Protein AF-A0A137P135-F1 (afdb_monomer)

Nearest PDB structures (foldseek):
  2myx-assembly1_A  TM=7.301E-01  e=8.955E-03  Saccharomyces cerevisiae S288C

InterPro domains:
  IPR003892 Ubiquitin system component CUE [PF02845] (49-86)
  IPR003892 Ubiquitin system component CUE [PS51140] (47-89)
  IPR003892 Ubiquitin system component CUE [SM00546] (47-88)

Radius of gyration: 29.52 Å; Cα contacts (8 Å, |Δi|>4): 77; chains: 1; bounding box: 61×59×97 Å

Secondary structure (DSSP, 8-state):
-HHHHHHHHHHHHHHHHHHHHHS--------------S--S---PPPPHHHHHHHHHH-TTS-HHHHHHHHHHH--HHHHHHHHHHHSSPPPPGGGS----------------------------------------HHHHTT--TT-------S---SSHHHHHHHHHHHHHHHHHHHHHHHHHHHHHHHHHHHTT--

Foldseek 3Di:
DVVVVVVVVVVVVVVVVCCVVVNDPPDDDDPDDDDPDPPPPDPQQDDDVVLLVVLCVVPVPADSQLSSVVCSVVVHSVVSNVVCVVPVYGDHDPVPPPPPDDDDDDDDDDDDDDDDDDDDDDDDDDDDDPDDPDPPPVCVVLVQDLPDPLPQQDPDQDPDPVVNVVSVSSNVSNVVNVVVVVVVVVVVVVVVVVVVVVD

Solvent-accessible surface area (backbone atoms only — not comparable to full-atom values): 13138 Å² total; per-residue (Å²): 111,70,65,61,52,52,53,50,52,52,53,50,53,50,49,52,52,46,45,65,75,74,40,77,90,78,75,83,80,74,101,61,94,67,90,80,63,94,66,81,69,74,78,67,40,84,70,53,70,65,53,47,49,57,50,36,74,77,39,73,88,56,57,69,64,22,48,48,54,46,27,33,72,66,64,35,58,65,62,43,50,54,45,33,72,74,63,74,56,67,75,71,58,82,83,74,60,81,74,76,86,71,91,76,82,79,96,70,94,74,81,86,80,79,86,85,80,85,84,89,75,92,75,94,74,92,77,96,66,99,67,77,85,75,81,70,60,60,49,74,77,62,71,58,64,90,82,64,85,67,71,86,66,74,97,68,84,58,89,49,72,66,62,35,50,53,52,51,50,53,44,50,53,42,51,53,54,53,51,50,57,54,48,55,53,48,55,56,49,53,58,50,55,62,56,69,76,74,116

Organism: Conidiobolus coronatus (strain ATCC 28846 / CBS 209.66 / NRRL 28638) (NCBI:txid796925)

Structure (mmCIF, N/CA/C/O backbone):
data_AF-A0A137P135-F1
#
_entry.id   AF-A0A137P135-F1
#
loop_
_atom_site.group_PDB
_atom_site.id
_atom_site.type_symbol
_atom_site.label_atom_id
_atom_site.label_alt_id
_atom_site.label_comp_id
_atom_site.label_asym_id
_atom_site.label_entity_id
_atom_site.label_seq_id
_atom_site.pdbx_PDB_ins_code
_atom_site.Cartn_x
_atom_site.Cartn_y
_atom_site.Cartn_z
_atom_site.occupancy
_atom_site.B_iso_or_equiv
_atom_site.auth_seq_id
_atom_site.auth_comp_id
_atom_site.auth_asym_id
_atom_site.auth_atom_id
_atom_site.pdbx_PDB_model_num
ATOM 1 N N . MET A 1 1 ? -5.956 17.212 -59.007 1.00 72.56 1 MET A N 1
ATOM 2 C CA . MET A 1 1 ? -6.778 16.645 -57.907 1.00 72.56 1 MET A CA 1
ATOM 3 C C . MET A 1 1 ? -6.108 15.441 -57.255 1.00 72.56 1 MET A C 1
ATOM 5 O O . MET A 1 1 ? -5.938 15.459 -56.047 1.00 72.56 1 MET A O 1
ATOM 9 N N . ILE A 1 2 ? -5.660 14.444 -58.025 1.00 82.44 2 ILE A N 1
ATOM 10 C CA . ILE A 1 2 ? -4.995 13.235 -57.502 1.00 82.44 2 ILE A CA 1
ATOM 11 C C . ILE A 1 2 ? -3.725 13.555 -56.690 1.00 82.44 2 ILE A C 1
ATOM 13 O O . ILE A 1 2 ? -3.508 12.957 -55.641 1.00 82.44 2 ILE A O 1
ATOM 17 N N . ASP A 1 3 ? -2.927 14.537 -57.114 1.00 88.81 3 ASP A N 1
ATOM 18 C CA . ASP A 1 3 ? -1.693 14.894 -56.395 1.00 88.81 3 ASP A CA 1
ATOM 19 C C . ASP A 1 3 ? -1.960 15.565 -55.044 1.00 88.81 3 ASP A C 1
ATOM 21 O O . ASP A 1 3 ? -1.276 15.279 -54.066 1.00 88.81 3 ASP A O 1
ATOM 25 N N . ALA A 1 4 ? -3.026 16.363 -54.943 1.00 88.19 4 ALA A N 1
ATOM 26 C CA . ALA A 1 4 ? -3.461 16.936 -53.671 1.00 88.19 4 ALA A CA 1
ATOM 27 C C . ALA A 1 4 ? -3.935 15.847 -52.692 1.00 88.19 4 ALA A C 1
ATOM 29 O O . ALA A 1 4 ? -3.638 15.911 -51.502 1.00 88.19 4 ALA A O 1
ATOM 30 N N . VAL A 1 5 ? -4.611 14.808 -53.198 1.00 92.75 5 VAL A N 1
ATOM 31 C CA . VAL A 1 5 ? -5.045 13.656 -52.391 1.00 92.75 5 VAL A CA 1
ATOM 32 C C . VAL A 1 5 ? -3.841 12.859 -51.879 1.00 92.75 5 VAL A C 1
ATOM 34 O O . VAL A 1 5 ? -3.808 12.484 -50.710 1.00 92.75 5 VAL A O 1
ATOM 37 N N . LYS A 1 6 ? -2.814 12.652 -52.712 1.00 90.88 6 LYS A N 1
ATOM 38 C CA . LYS A 1 6 ? -1.577 11.962 -52.306 1.00 90.88 6 LYS A CA 1
ATOM 39 C C . LYS A 1 6 ? -0.820 12.726 -51.217 1.00 90.88 6 LYS A C 1
ATOM 41 O O . LYS A 1 6 ? -0.400 12.107 -50.245 1.00 90.88 6 LYS A O 1
ATOM 46 N N . ILE A 1 7 ? -0.698 14.049 -51.350 1.00 93.69 7 ILE A N 1
ATOM 47 C CA . ILE A 1 7 ? -0.055 14.909 -50.341 1.00 93.69 7 ILE A CA 1
ATOM 48 C C . ILE A 1 7 ? -0.836 14.877 -49.018 1.00 93.69 7 ILE A C 1
ATOM 50 O O . ILE A 1 7 ? -0.244 14.829 -47.943 1.00 93.69 7 ILE A O 1
ATOM 54 N N . LEU A 1 8 ? -2.169 14.844 -49.072 1.00 94.19 8 LEU A N 1
ATOM 55 C CA . LEU A 1 8 ? -2.997 14.768 -47.868 1.00 94.19 8 LEU A CA 1
ATOM 56 C C . LEU A 1 8 ? -2.807 13.433 -47.131 1.00 94.19 8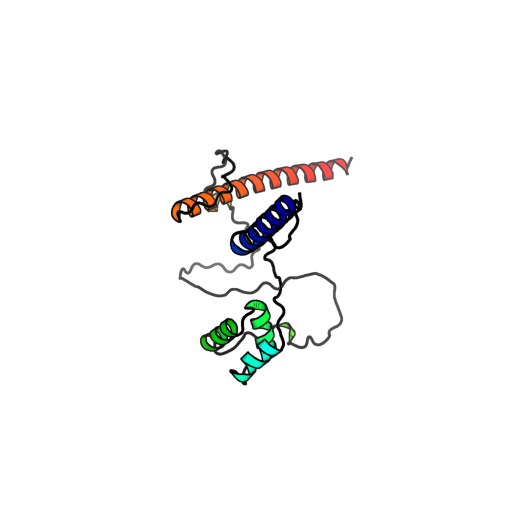 LEU A C 1
ATOM 58 O O . LEU A 1 8 ? -2.648 13.418 -45.912 1.00 94.19 8 LEU A O 1
ATOM 62 N N . ILE A 1 9 ? -2.752 12.317 -47.864 1.00 93.19 9 ILE A N 1
ATOM 63 C CA . ILE A 1 9 ? -2.538 10.983 -47.283 1.00 93.19 9 ILE A CA 1
ATOM 64 C C . ILE A 1 9 ? -1.149 10.873 -46.642 1.00 93.19 9 ILE A C 1
ATOM 66 O O . ILE A 1 9 ? -1.030 10.328 -45.543 1.00 93.19 9 ILE A O 1
ATOM 70 N N . THR A 1 10 ? -0.104 11.408 -47.280 1.00 93.50 10 THR A N 1
ATOM 71 C CA . THR A 1 10 ? 1.259 11.350 -46.729 1.00 93.50 10 THR A CA 1
ATOM 72 C C . THR A 1 10 ? 1.412 12.212 -45.481 1.00 93.50 10 THR A C 1
ATOM 74 O O . THR A 1 10 ? 2.009 11.753 -44.510 1.00 93.50 10 THR A O 1
ATOM 77 N N . VAL A 1 11 ? 0.830 13.413 -45.453 1.00 94.44 11 VAL A N 1
ATOM 78 C CA . VAL A 1 11 ? 0.874 14.298 -44.276 1.00 94.44 11 VAL A CA 1
ATOM 79 C C . VAL A 1 11 ? 0.098 13.702 -43.099 1.00 94.44 11 VAL A C 1
ATOM 81 O O . VAL A 1 11 ? 0.588 13.727 -41.971 1.00 94.44 11 VAL A O 1
ATOM 84 N N . VAL A 1 12 ? -1.073 13.106 -43.344 1.00 93.31 12 VAL A N 1
ATOM 85 C CA . VAL A 1 12 ? -1.869 12.440 -42.298 1.00 93.31 12 VAL A CA 1
ATOM 86 C C . VAL A 1 12 ? -1.165 11.182 -41.783 1.00 93.31 12 VAL A C 1
ATOM 88 O O . VAL A 1 12 ? -1.094 10.981 -40.571 1.00 93.31 12 VAL A O 1
ATOM 91 N N . GLY A 1 13 ? -0.590 10.368 -42.672 1.00 92.19 13 GLY A N 1
ATOM 92 C CA . GLY A 1 13 ? 0.196 9.192 -42.293 1.00 92.19 13 GLY A CA 1
ATOM 93 C C . GLY A 1 13 ? 1.430 9.557 -41.466 1.00 92.19 13 GLY A C 1
ATOM 94 O O . GLY A 1 13 ? 1.663 8.963 -40.413 1.00 92.19 13 GLY A O 1
ATOM 95 N N . LEU A 1 14 ? 2.171 10.589 -41.882 1.00 90.00 14 LEU A N 1
ATOM 96 C CA . LEU A 1 14 ? 3.316 11.099 -41.130 1.00 90.00 14 LEU A CA 1
ATOM 97 C C . LEU A 1 14 ? 2.878 11.631 -39.761 1.00 90.00 14 LEU A C 1
ATOM 99 O O . LEU A 1 14 ? 3.510 11.304 -38.765 1.00 90.00 14 LEU A O 1
ATOM 103 N N . PHE A 1 15 ? 1.777 12.386 -39.689 1.00 90.38 15 PHE A N 1
ATOM 104 C CA . PHE A 1 15 ? 1.231 12.903 -38.433 1.00 90.38 15 PHE A CA 1
ATOM 105 C C . PHE A 1 15 ? 0.783 11.790 -37.482 1.00 90.38 15 PHE A C 1
ATOM 107 O O . PHE A 1 15 ? 1.018 11.902 -36.286 1.00 90.38 15 PHE A O 1
ATOM 114 N N . LEU A 1 16 ? 0.181 10.707 -37.978 1.00 86.12 16 LEU A N 1
ATOM 115 C CA . LEU A 1 16 ? -0.204 9.542 -37.169 1.00 86.12 16 LEU A CA 1
ATOM 116 C C . LEU A 1 16 ? 1.016 8.822 -36.591 1.00 86.12 16 LEU A C 1
ATOM 118 O O . LEU A 1 16 ? 1.021 8.494 -35.406 1.00 86.12 16 LEU A O 1
ATOM 122 N N . VAL A 1 17 ? 2.067 8.640 -37.393 1.00 87.81 17 VAL A N 1
ATOM 123 C CA . VAL A 1 17 ? 3.333 8.059 -36.923 1.00 87.81 17 VAL A CA 1
ATOM 124 C C . VAL A 1 17 ? 4.010 8.996 -35.924 1.00 87.81 17 VAL A C 1
ATOM 126 O O . VAL A 1 17 ? 4.407 8.556 -34.851 1.00 87.81 17 VAL A O 1
ATOM 129 N N . PHE A 1 18 ? 4.067 10.299 -36.205 1.00 86.88 18 PHE A N 1
ATOM 130 C CA . PHE A 1 18 ? 4.628 11.286 -35.279 1.00 86.88 18 PHE A CA 1
ATOM 131 C C . PHE A 1 18 ? 3.809 11.387 -33.989 1.00 86.88 18 PHE A C 1
ATOM 133 O O . PHE A 1 18 ? 4.372 11.505 -32.910 1.00 86.88 18 PHE A O 1
ATOM 140 N N . ARG A 1 19 ? 2.480 11.278 -34.062 1.00 77.50 19 ARG A N 1
ATOM 141 C CA . ARG A 1 19 ? 1.585 11.247 -32.900 1.00 77.50 19 ARG A CA 1
ATOM 142 C C . ARG A 1 19 ? 1.737 9.961 -32.095 1.00 77.50 19 ARG A C 1
ATOM 144 O O . ARG A 1 19 ? 1.528 9.997 -30.891 1.00 77.50 19 ARG A O 1
ATOM 151 N N . TRP A 1 20 ? 2.090 8.852 -32.730 1.00 76.62 20 TRP A N 1
ATOM 152 C CA . TRP A 1 20 ? 2.348 7.587 -32.048 1.00 76.62 20 TRP A CA 1
ATOM 153 C C . TRP A 1 20 ? 3.752 7.538 -31.423 1.00 76.62 20 TRP A C 1
ATOM 155 O O . TRP A 1 20 ? 3.919 6.970 -30.351 1.00 76.62 20 TRP A O 1
ATOM 165 N N . VAL A 1 21 ? 4.743 8.190 -32.044 1.00 78.88 21 VAL A N 1
ATOM 166 C CA . VAL A 1 21 ? 6.136 8.229 -31.559 1.00 78.88 21 VAL A CA 1
ATOM 167 C C . VAL A 1 21 ? 6.395 9.379 -30.567 1.00 78.88 21 VAL A C 1
ATOM 169 O O . VAL A 1 21 ? 7.217 9.224 -29.670 1.00 78.88 21 VAL A O 1
ATOM 172 N N . LEU A 1 22 ? 5.696 10.518 -30.681 1.00 66.56 22 LEU A N 1
ATOM 173 C CA . LEU A 1 22 ? 5.855 11.701 -29.811 1.00 66.56 22 LEU A CA 1
ATOM 174 C C . LEU A 1 22 ? 4.610 12.031 -28.964 1.00 66.56 22 LEU A C 1
ATOM 176 O O . LEU A 1 22 ? 4.666 12.928 -28.123 1.00 66.56 22 LEU A O 1
ATOM 180 N N . GLY A 1 23 ? 3.473 11.362 -29.171 1.00 50.72 23 GLY A N 1
ATOM 181 C CA . GLY A 1 23 ? 2.266 11.576 -28.371 1.00 50.72 23 GLY A CA 1
ATOM 182 C C . GLY A 1 23 ? 2.218 10.644 -27.159 1.00 50.72 23 GLY A C 1
ATOM 183 O O . GLY A 1 23 ? 2.563 9.470 -27.277 1.00 50.72 23 GLY A O 1
ATOM 184 N N . PRO A 1 24 ? 1.786 11.142 -25.986 1.00 49.47 24 PRO A N 1
ATOM 185 C CA . PRO A 1 24 ? 1.796 10.374 -24.752 1.00 49.47 24 PRO A CA 1
ATOM 186 C C . PRO A 1 24 ? 0.867 9.170 -24.892 1.00 49.47 24 PRO A C 1
ATOM 188 O O . PRO A 1 24 ? -0.207 9.283 -25.484 1.00 49.47 24 PRO A O 1
ATOM 191 N N . ASN A 1 25 ? 1.272 8.041 -24.309 1.00 52.88 25 ASN A N 1
ATOM 192 C CA . ASN A 1 25 ? 0.452 6.849 -24.115 1.00 52.88 25 ASN A CA 1
ATOM 193 C C . ASN A 1 25 ? -0.861 7.200 -23.387 1.00 52.88 25 ASN A C 1
ATOM 195 O O . ASN A 1 25 ? -0.990 7.015 -22.179 1.00 52.88 25 ASN A O 1
ATOM 199 N N . ALA A 1 26 ? -1.856 7.697 -24.119 1.00 54.00 26 ALA A N 1
ATOM 200 C CA . ALA A 1 26 ? -3.229 7.829 -23.670 1.00 54.00 26 ALA A CA 1
ATOM 201 C C . ALA A 1 26 ? -3.924 6.484 -23.894 1.00 54.00 26 ALA A C 1
ATOM 203 O O . ALA A 1 26 ? -4.767 6.323 -24.774 1.00 54.00 26 ALA A O 1
ATOM 204 N N . ASN A 1 27 ? -3.530 5.505 -23.082 1.00 44.16 27 ASN A N 1
ATOM 205 C CA . ASN A 1 27 ? -4.333 4.319 -22.855 1.00 44.16 27 ASN A CA 1
ATOM 206 C C . ASN A 1 27 ? -5.498 4.726 -21.936 1.00 44.16 27 ASN A C 1
ATOM 208 O O . ASN A 1 27 ? -5.301 5.032 -20.763 1.00 44.16 27 ASN A O 1
ATOM 212 N N . SER A 1 28 ? -6.687 4.805 -22.530 1.00 48.69 28 SER A N 1
ATOM 213 C CA . SER A 1 28 ? -8.017 4.526 -21.976 1.00 48.69 28 SER A CA 1
ATOM 214 C C . SER A 1 28 ? -8.192 4.551 -20.448 1.00 48.69 28 SER A C 1
ATOM 216 O O . SER A 1 28 ? -7.729 3.656 -19.744 1.00 48.69 28 SER A O 1
ATOM 218 N N . GLY A 1 29 ? -9.005 5.487 -19.939 1.00 41.75 29 GLY A N 1
ATOM 219 C CA . GLY A 1 29 ? -9.496 5.397 -18.561 1.00 41.75 29 GLY A CA 1
ATOM 220 C C . GLY A 1 29 ? -10.324 6.579 -18.062 1.00 41.75 29 GLY A C 1
ATOM 221 O O . GLY A 1 29 ? -9.842 7.353 -17.248 1.00 41.75 29 GLY A O 1
ATOM 222 N N . SER A 1 30 ? -11.585 6.661 -18.500 1.00 43.44 30 SER A N 1
ATOM 223 C CA . SER A 1 30 ? -12.721 7.259 -17.771 1.00 43.44 30 SER A CA 1
ATOM 224 C C . SER A 1 30 ? -12.523 8.648 -17.130 1.00 43.44 30 SER A C 1
ATOM 226 O O . SER A 1 30 ? -12.080 8.759 -15.985 1.00 43.44 30 SER A O 1
ATOM 228 N N . ASN A 1 31 ? -13.038 9.688 -17.794 1.00 46.69 31 ASN A N 1
ATOM 229 C CA . ASN A 1 31 ? -13.554 10.876 -17.106 1.00 46.69 31 ASN A CA 1
ATOM 230 C C . ASN A 1 31 ? -14.805 10.466 -16.313 1.00 46.69 31 ASN A C 1
ATOM 232 O O . ASN A 1 31 ? -15.933 10.567 -16.784 1.00 46.69 31 ASN A O 1
ATOM 236 N N . GLY A 1 32 ? -14.568 9.927 -15.123 1.00 45.88 32 GLY A N 1
ATOM 237 C CA . GLY A 1 32 ? -15.566 9.640 -14.111 1.00 45.88 32 GLY A CA 1
ATOM 238 C C . GLY A 1 32 ? -15.140 10.334 -12.829 1.00 45.88 32 GLY A C 1
ATOM 239 O O . GLY A 1 32 ? -14.165 9.943 -12.190 1.00 45.88 32 GLY A O 1
ATOM 240 N N . SER A 1 33 ? -15.881 11.377 -12.479 1.00 59.88 33 SER A N 1
ATOM 241 C CA . SER A 1 33 ? -16.050 11.859 -11.114 1.00 59.88 33 SER A CA 1
ATOM 242 C C . SER A 1 33 ? -16.087 10.696 -10.119 1.00 59.88 33 SER A C 1
ATOM 244 O O . SER A 1 33 ? -16.910 9.792 -10.253 1.00 59.88 33 SER A O 1
ATOM 246 N N . GLY A 1 34 ? -15.232 10.729 -9.104 1.00 45.66 34 GLY A N 1
ATOM 247 C CA . GLY A 1 34 ? -15.293 9.742 -8.037 1.00 45.66 34 GLY A CA 1
ATOM 248 C C . GLY A 1 34 ? -14.023 9.724 -7.218 1.00 45.66 34 GLY A C 1
ATOM 249 O O . GLY A 1 34 ? -13.024 9.143 -7.625 1.00 45.66 34 GLY A O 1
ATOM 250 N N . ASN A 1 35 ? -14.074 10.395 -6.071 1.00 53.44 35 ASN A N 1
ATOM 251 C CA . ASN A 1 35 ? -13.603 9.876 -4.793 1.00 53.44 35 ASN A CA 1
ATOM 252 C C . ASN A 1 35 ? -12.816 8.547 -4.888 1.00 53.44 35 ASN A C 1
ATOM 254 O O . ASN A 1 35 ? -13.371 7.485 -4.648 1.00 53.44 35 ASN A O 1
ATOM 258 N N . ARG A 1 36 ? -11.524 8.582 -5.239 1.00 48.31 36 ARG A N 1
ATOM 259 C CA . ARG A 1 36 ? -10.627 7.428 -5.060 1.00 48.31 36 ARG A CA 1
ATOM 260 C C . ARG A 1 36 ? -9.988 7.538 -3.693 1.00 48.31 36 ARG A C 1
ATOM 262 O O . ARG A 1 36 ? -8.834 7.923 -3.533 1.00 48.31 36 ARG A O 1
ATOM 269 N N . ASP A 1 37 ? -10.849 7.305 -2.718 1.00 47.41 37 ASP A N 1
ATOM 270 C CA . ASP A 1 37 ? -10.633 6.339 -1.662 1.00 47.41 37 ASP A CA 1
ATOM 271 C C . ASP A 1 37 ? -9.173 6.102 -1.278 1.00 47.41 37 ASP A C 1
ATOM 273 O O . ASP A 1 37 ? -8.404 5.406 -1.946 1.00 47.41 37 ASP A O 1
ATOM 277 N N . ASN A 1 38 ? -8.872 6.546 -0.063 1.00 52.16 38 ASN A N 1
ATOM 278 C CA . ASN A 1 38 ? -7.858 5.997 0.830 1.00 52.16 38 ASN A CA 1
ATOM 279 C C . ASN A 1 38 ? -8.112 4.506 1.165 1.00 52.16 38 ASN A C 1
ATOM 281 O O . ASN A 1 38 ? -7.856 4.059 2.278 1.00 52.16 38 ASN A O 1
ATOM 285 N N . ASN A 1 39 ? -8.585 3.708 0.207 1.00 51.97 39 ASN A N 1
ATOM 286 C CA . ASN A 1 39 ? -8.740 2.269 0.300 1.00 51.97 39 ASN A CA 1
ATOM 287 C C . ASN A 1 39 ? -7.510 1.578 -0.313 1.00 51.97 39 ASN A C 1
ATOM 289 O O . ASN A 1 39 ? -7.593 0.740 -1.207 1.00 51.97 39 ASN A O 1
ATOM 293 N N . ARG A 1 40 ? -6.325 1.946 0.196 1.00 54.75 40 ARG A N 1
ATOM 294 C CA . ARG A 1 40 ? -5.139 1.066 0.176 1.00 54.75 40 ARG A CA 1
ATOM 295 C C . ARG A 1 40 ? -5.239 -0.012 1.263 1.00 54.75 40 ARG A C 1
ATOM 297 O O . ARG A 1 40 ? -4.268 -0.713 1.528 1.00 54.75 40 ARG A O 1
ATOM 304 N N . SER A 1 41 ? -6.405 -0.135 1.899 1.00 50.78 41 SER A N 1
ATOM 305 C CA . SER A 1 41 ? -6.712 -1.228 2.797 1.00 50.78 41 SER A CA 1
ATOM 306 C C . SER A 1 41 ? -6.836 -2.498 1.963 1.00 50.78 41 SER A C 1
ATOM 308 O O . SER A 1 41 ? -7.783 -2.698 1.210 1.00 50.78 41 SER A O 1
ATOM 310 N N . ASN A 1 42 ? -5.843 -3.370 2.102 1.00 55.66 42 ASN A N 1
ATOM 311 C CA . ASN A 1 42 ? -6.089 -4.802 2.042 1.00 55.66 42 ASN A CA 1
ATOM 312 C C . ASN A 1 42 ? -6.573 -5.360 0.688 1.00 55.66 42 ASN A C 1
ATOM 314 O O . ASN A 1 42 ? -7.374 -6.296 0.651 1.00 55.66 42 ASN A O 1
ATOM 318 N N . ARG A 1 43 ? -6.024 -4.888 -0.442 1.00 59.03 43 ARG A N 1
ATOM 319 C CA . ARG A 1 43 ? -5.903 -5.791 -1.600 1.00 59.03 43 ARG A CA 1
ATOM 320 C C 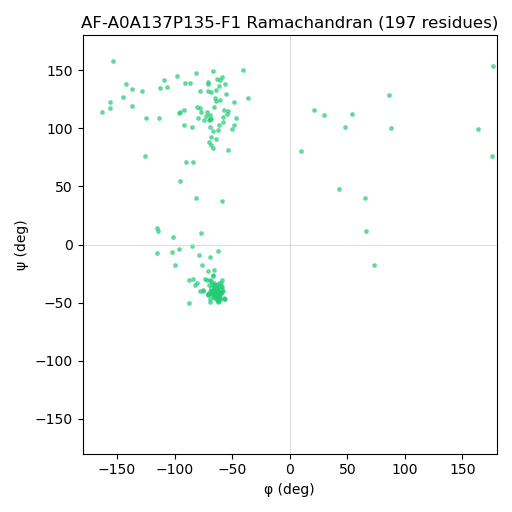. ARG A 1 43 ? -4.878 -6.847 -1.225 1.00 59.03 43 ARG A C 1
ATOM 322 O O . ARG A 1 43 ? -3.692 -6.677 -1.502 1.00 59.03 43 ARG A O 1
ATOM 329 N N . ARG A 1 44 ? -5.347 -7.898 -0.546 1.00 62.78 44 ARG A N 1
ATOM 330 C CA . ARG A 1 44 ? -4.615 -9.153 -0.378 1.00 62.78 44 ARG A CA 1
ATOM 331 C C . ARG A 1 44 ? -4.081 -9.510 -1.756 1.00 62.78 44 ARG A C 1
ATOM 333 O O . ARG A 1 44 ? -4.863 -9.752 -2.677 1.00 62.78 44 ARG A O 1
ATOM 340 N N . ARG A 1 45 ? -2.767 -9.386 -1.928 1.00 75.00 45 ARG A N 1
ATOM 341 C CA . ARG A 1 45 ? -2.136 -9.661 -3.214 1.00 75.00 45 ARG A CA 1
ATOM 342 C C . ARG A 1 45 ? -2.352 -11.140 -3.487 1.00 75.00 45 ARG A C 1
ATOM 344 O O . ARG A 1 45 ? -2.217 -11.961 -2.582 1.00 75.00 45 ARG A O 1
ATOM 351 N N . GLN A 1 46 ? -2.781 -11.456 -4.704 1.00 79.56 46 GLN A N 1
ATOM 352 C CA . GLN A 1 46 ? -2.999 -12.841 -5.085 1.00 79.56 46 GLN A CA 1
ATOM 353 C C . GLN A 1 46 ? -1.645 -13.544 -5.079 1.00 79.56 46 GLN A C 1
ATOM 355 O O . GLN A 1 46 ? -0.727 -13.143 -5.792 1.00 79.56 46 GLN A O 1
ATOM 360 N N . VAL A 1 47 ? -1.519 -14.553 -4.223 1.00 85.75 47 VAL A N 1
ATOM 361 C CA . VAL A 1 47 ? -0.328 -15.391 -4.146 1.00 85.75 47 VAL A CA 1
ATOM 362 C C . VAL A 1 47 ? -0.433 -16.414 -5.265 1.00 85.75 47 VAL A C 1
ATOM 364 O O . VAL A 1 47 ? -1.384 -17.196 -5.300 1.00 85.75 47 VAL A O 1
ATOM 367 N N . THR A 1 48 ? 0.517 -16.391 -6.194 1.00 92.25 48 THR A N 1
ATOM 368 C CA . THR A 1 48 ? 0.599 -17.426 -7.228 1.00 92.25 48 THR A CA 1
ATOM 369 C C . THR A 1 48 ? 1.302 -18.664 -6.661 1.00 92.25 48 THR A C 1
ATOM 371 O O . THR A 1 48 ? 2.176 -18.528 -5.800 1.00 92.25 48 THR A O 1
ATOM 374 N N . PRO A 1 49 ? 0.934 -19.879 -7.103 1.00 92.19 49 PRO A N 1
ATOM 375 C CA . PRO A 1 49 ? 1.585 -21.107 -6.641 1.00 92.19 49 PRO A CA 1
ATOM 376 C C . PRO A 1 49 ? 3.082 -21.138 -6.988 1.00 92.19 49 PRO A C 1
ATOM 378 O O . PRO A 1 49 ? 3.876 -21.606 -6.179 1.00 92.19 49 PRO A O 1
ATOM 381 N N . ASP A 1 50 ? 3.464 -20.546 -8.120 1.00 94.75 50 ASP A N 1
ATOM 382 C CA . ASP A 1 50 ? 4.851 -20.424 -8.584 1.00 94.75 50 ASP A CA 1
ATOM 383 C C . ASP A 1 50 ? 5.736 -19.647 -7.588 1.00 94.75 50 ASP A C 1
ATOM 385 O O . ASP A 1 50 ? 6.825 -20.081 -7.219 1.00 94.75 50 ASP A O 1
ATOM 389 N N . MET A 1 51 ? 5.215 -18.549 -7.020 1.00 94.25 51 MET A N 1
ATOM 390 C CA . MET A 1 51 ? 5.918 -17.794 -5.971 1.00 94.25 51 MET A CA 1
ATOM 391 C C . MET A 1 51 ? 6.180 -18.640 -4.719 1.00 94.25 51 MET A C 1
ATOM 393 O O . MET A 1 51 ? 7.213 -18.487 -4.070 1.00 94.25 51 MET A O 1
ATOM 397 N N . VAL A 1 52 ? 5.245 -19.522 -4.355 1.00 94.69 52 VAL A N 1
ATOM 398 C CA . VAL A 1 52 ? 5.389 -20.401 -3.185 1.00 94.69 52 VAL A CA 1
ATOM 399 C C . VAL A 1 52 ? 6.443 -21.470 -3.454 1.00 94.69 52 VAL A C 1
ATOM 401 O O . VAL A 1 52 ? 7.262 -21.746 -2.577 1.00 94.69 52 VAL A O 1
ATOM 404 N N . GLU A 1 53 ? 6.437 -22.052 -4.653 1.00 95.62 53 GLU A N 1
ATOM 405 C CA . GLU A 1 53 ? 7.395 -23.075 -5.073 1.00 95.62 53 GLU A CA 1
ATOM 406 C C . GLU A 1 53 ? 8.825 -22.528 -5.118 1.00 95.62 53 GLU A C 1
ATOM 408 O O . GLU A 1 53 ? 9.724 -23.144 -4.546 1.00 95.62 53 GLU A O 1
ATOM 413 N N . ALA A 1 54 ? 9.023 -21.327 -5.668 1.00 95.56 54 ALA A N 1
ATOM 41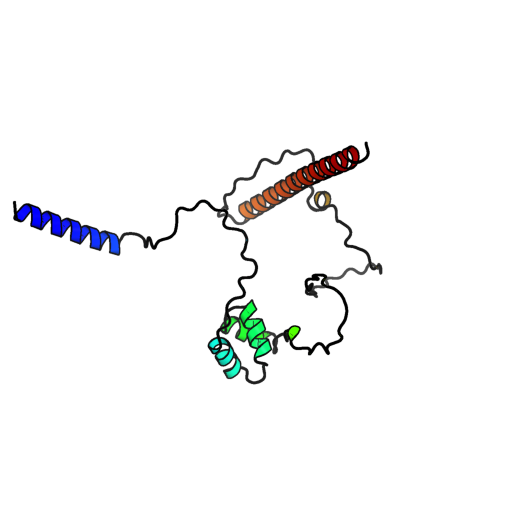4 C CA . ALA A 1 54 ? 10.324 -20.660 -5.687 1.00 95.56 54 ALA A CA 1
ATOM 415 C C . ALA A 1 54 ? 10.908 -20.477 -4.272 1.00 95.56 54 ALA A C 1
ATOM 417 O O . ALA A 1 54 ? 12.062 -20.826 -4.015 1.00 95.56 54 ALA A O 1
ATOM 418 N N . VAL A 1 55 ? 10.103 -19.989 -3.316 1.00 94.44 55 VAL A N 1
ATOM 419 C CA . VAL A 1 55 ? 10.538 -19.852 -1.912 1.00 94.44 55 VAL A CA 1
ATOM 420 C C . VAL A 1 55 ? 10.787 -21.225 -1.277 1.00 94.44 55 VAL A C 1
ATOM 422 O O . VAL A 1 55 ? 11.751 -21.392 -0.530 1.00 94.44 55 VAL A O 1
ATOM 425 N N . LYS A 1 56 ? 9.953 -22.227 -1.578 1.00 95.31 56 LYS A N 1
ATOM 426 C CA . LYS A 1 56 ? 10.081 -23.587 -1.034 1.00 95.31 56 LYS A CA 1
ATOM 427 C C . LYS A 1 56 ? 11.335 -24.310 -1.538 1.00 95.31 56 LYS A C 1
ATOM 429 O O . LYS A 1 56 ? 11.927 -25.062 -0.765 1.00 95.31 56 LYS A O 1
ATOM 434 N N . ALA A 1 57 ? 11.749 -24.063 -2.780 1.00 95.81 57 ALA A N 1
ATOM 435 C CA . ALA A 1 57 ? 12.979 -24.601 -3.358 1.00 95.81 57 ALA A CA 1
ATOM 436 C C . ALA A 1 57 ? 14.233 -24.059 -2.648 1.00 95.81 57 ALA A C 1
ATOM 438 O O . ALA A 1 57 ? 15.167 -24.815 -2.391 1.00 95.81 57 ALA A O 1
ATOM 439 N N . MET A 1 58 ? 14.232 -22.774 -2.273 1.00 94.00 58 MET A N 1
ATOM 440 C CA . MET A 1 58 ? 15.322 -22.159 -1.501 1.00 94.00 58 MET A CA 1
ATOM 441 C C . MET A 1 58 ? 15.302 -22.576 -0.023 1.00 94.00 58 MET A C 1
ATOM 443 O O . MET A 1 58 ? 16.350 -22.810 0.578 1.00 94.00 58 MET A O 1
ATOM 447 N N . PHE A 1 59 ? 14.109 -22.683 0.572 1.00 94.38 59 PHE A N 1
ATOM 448 C CA . PHE A 1 59 ? 13.922 -22.942 2.001 1.00 94.38 59 PHE A CA 1
ATOM 449 C C . PHE A 1 59 ? 13.017 -24.164 2.240 1.00 94.38 59 PHE A C 1
ATOM 451 O O . PHE A 1 59 ? 11.857 -24.025 2.647 1.00 94.38 59 PHE A O 1
ATOM 458 N N . PRO A 1 60 ? 13.531 -25.396 2.057 1.00 91.94 60 PRO A N 1
ATOM 459 C CA . PRO A 1 60 ? 12.722 -26.610 2.177 1.00 91.94 60 PRO A CA 1
ATOM 460 C C . PRO A 1 60 ? 12.213 -26.862 3.604 1.00 91.94 60 PRO A C 1
ATOM 462 O O . PRO A 1 60 ? 11.200 -27.540 3.780 1.00 91.94 60 PRO A O 1
ATOM 465 N N . HIS A 1 61 ? 12.862 -26.283 4.617 1.00 92.38 61 HIS A N 1
ATOM 466 C CA . HIS A 1 61 ? 12.492 -26.401 6.029 1.00 92.38 61 HIS A CA 1
ATOM 467 C C . HIS A 1 61 ? 11.281 -25.538 6.427 1.00 92.38 61 HIS A C 1
ATOM 469 O O . HIS A 1 61 ? 10.662 -25.801 7.454 1.00 92.38 61 HIS A O 1
ATOM 475 N N . ILE A 1 62 ? 10.904 -24.537 5.624 1.00 90.56 62 ILE A N 1
ATOM 476 C CA . ILE A 1 62 ? 9.773 -23.653 5.928 1.00 90.56 62 ILE A CA 1
ATOM 477 C C . ILE A 1 62 ? 8.464 -24.265 5.408 1.00 90.56 62 ILE A C 1
ATOM 479 O O . ILE A 1 62 ? 8.392 -24.833 4.311 1.00 90.56 62 ILE A O 1
ATOM 483 N N . HIS A 1 63 ? 7.393 -24.156 6.195 1.00 91.88 63 HIS A N 1
ATOM 484 C CA . HIS A 1 63 ? 6.068 -24.644 5.815 1.00 91.88 63 HIS A CA 1
ATOM 485 C C . HIS A 1 63 ? 5.436 -23.789 4.707 1.00 91.88 63 HIS A C 1
ATOM 487 O O . HIS A 1 63 ? 5.457 -22.559 4.757 1.00 91.88 63 HIS A O 1
ATOM 493 N N . THR A 1 64 ? 4.794 -24.443 3.736 1.00 91.56 64 THR A N 1
ATOM 494 C CA . THR A 1 64 ? 4.150 -23.791 2.579 1.00 91.56 64 THR A CA 1
ATOM 495 C C . THR A 1 64 ? 3.075 -22.790 2.988 1.00 91.56 64 THR A C 1
ATOM 497 O O . THR A 1 64 ? 2.964 -21.728 2.387 1.00 91.56 64 THR A O 1
ATOM 500 N N . ALA A 1 65 ? 2.324 -23.075 4.050 1.00 90.12 65 ALA A N 1
ATOM 501 C CA . ALA A 1 65 ? 1.287 -22.168 4.519 1.00 90.12 65 ALA A CA 1
ATOM 502 C C . ALA A 1 65 ? 1.841 -20.901 5.193 1.00 90.12 65 ALA A C 1
ATOM 504 O O . ALA A 1 65 ? 1.238 -19.834 5.090 1.00 90.12 65 ALA A O 1
ATOM 505 N N . ALA A 1 66 ? 3.011 -20.990 5.836 1.00 90.62 66 ALA A N 1
ATOM 506 C CA . ALA A 1 66 ? 3.702 -19.816 6.365 1.00 90.62 66 ALA A CA 1
ATOM 507 C C . ALA A 1 66 ? 4.238 -18.937 5.223 1.00 90.62 66 ALA A C 1
ATOM 509 O O . ALA A 1 66 ? 4.079 -17.719 5.258 1.00 90.62 66 ALA A O 1
ATOM 510 N N . ILE A 1 67 ? 4.775 -19.563 4.170 1.00 92.50 67 ILE A N 1
ATOM 511 C CA . ILE A 1 67 ? 5.210 -18.883 2.940 1.00 92.50 67 ILE A CA 1
ATOM 512 C C . ILE A 1 67 ? 4.033 -18.173 2.265 1.00 92.50 67 ILE A C 1
ATOM 514 O O . ILE A 1 67 ? 4.141 -17.001 1.924 1.00 92.50 67 ILE A O 1
ATOM 518 N N . GLN A 1 68 ? 2.889 -18.843 2.110 1.00 92.38 68 GLN A N 1
ATOM 519 C CA . GLN A 1 68 ? 1.686 -18.246 1.520 1.00 92.38 68 GLN A CA 1
ATOM 520 C C . GLN A 1 68 ? 1.176 -17.050 2.326 1.00 92.38 68 GLN A C 1
ATOM 522 O O . GLN A 1 68 ? 0.810 -16.027 1.747 1.00 92.38 68 GLN A O 1
ATOM 527 N N . ALA A 1 69 ? 1.161 -17.163 3.656 1.00 90.50 69 ALA A N 1
ATOM 528 C CA . ALA A 1 69 ? 0.743 -16.074 4.526 1.00 90.50 69 ALA A CA 1
ATOM 529 C C . ALA A 1 69 ? 1.680 -14.866 4.412 1.00 90.50 69 ALA A C 1
ATOM 531 O O . ALA A 1 69 ? 1.203 -13.734 4.333 1.00 90.50 69 ALA A O 1
ATOM 532 N N . ASP A 1 70 ? 2.994 -15.097 4.362 1.00 91.75 70 ASP A N 1
ATOM 533 C CA . ASP A 1 70 ? 3.956 -14.009 4.216 1.00 91.75 70 ASP A CA 1
ATOM 534 C C . ASP A 1 70 ? 3.911 -13.387 2.817 1.00 91.75 70 ASP A C 1
ATOM 536 O O . ASP A 1 70 ? 3.820 -12.169 2.710 1.00 91.75 70 ASP A O 1
ATOM 540 N N . LEU A 1 71 ? 3.826 -14.192 1.753 1.00 92.38 71 LEU A N 1
ATOM 541 C CA . LEU A 1 71 ? 3.641 -13.710 0.379 1.00 92.38 71 LEU A CA 1
ATOM 542 C C . LEU A 1 71 ? 2.345 -12.912 0.205 1.00 92.38 71 LEU A C 1
ATOM 544 O O . LEU A 1 71 ? 2.317 -11.955 -0.565 1.00 92.38 71 LEU A O 1
ATOM 548 N N . ALA A 1 72 ? 1.275 -13.247 0.928 1.00 90.19 72 ALA A N 1
ATOM 549 C CA . ALA A 1 72 ? 0.041 -12.462 0.898 1.00 90.19 72 ALA A CA 1
ATOM 550 C C . ALA A 1 72 ? 0.221 -11.058 1.512 1.00 90.19 72 ALA A C 1
ATOM 552 O O . ALA A 1 72 ? -0.497 -10.126 1.134 1.00 90.19 72 ALA A O 1
ATOM 553 N N . LEU A 1 73 ? 1.178 -10.901 2.439 1.00 87.75 73 LEU A N 1
ATOM 554 C CA . LEU A 1 73 ? 1.532 -9.633 3.083 1.00 87.75 73 LEU A CA 1
ATOM 555 C C . LEU A 1 73 ? 2.576 -8.852 2.272 1.00 87.75 73 LEU A C 1
ATOM 557 O O . LEU A 1 73 ? 2.396 -7.663 2.003 1.00 87.75 73 LEU A O 1
ATOM 561 N N . THR A 1 74 ? 3.670 -9.509 1.885 1.00 89.38 74 THR A N 1
ATOM 562 C CA . THR A 1 74 ? 4.819 -8.896 1.205 1.00 89.38 74 THR A CA 1
ATOM 563 C C . THR A 1 74 ? 4.590 -8.756 -0.295 1.00 89.38 74 THR A C 1
ATOM 565 O O . THR A 1 74 ? 5.003 -7.761 -0.886 1.00 89.38 74 THR A O 1
ATOM 568 N N . GLY A 1 75 ? 3.892 -9.701 -0.928 1.00 88.31 75 GLY A N 1
ATOM 569 C CA . GLY A 1 75 ? 3.632 -9.747 -2.368 1.00 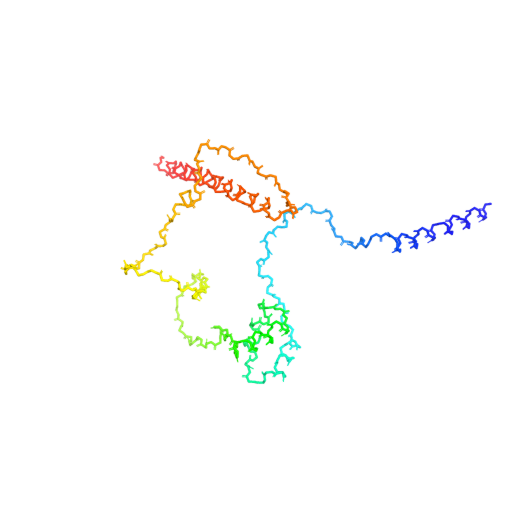88.31 75 GLY A CA 1
ATOM 570 C C . GLY A 1 75 ? 4.861 -9.968 -3.246 1.00 88.31 75 GLY A C 1
ATOM 571 O O . GLY A 1 75 ? 4.758 -9.754 -4.449 1.00 88.31 75 GLY A O 1
ATOM 572 N N . SER A 1 76 ? 6.009 -10.330 -2.669 1.00 91.44 76 SER A N 1
ATOM 573 C CA . SER A 1 76 ? 7.246 -10.588 -3.408 1.00 91.44 76 SER A CA 1
ATOM 574 C C . SER A 1 76 ? 8.006 -11.759 -2.795 1.00 91.44 76 SER A C 1
ATOM 576 O O . SER A 1 76 ? 8.127 -11.875 -1.571 1.00 91.44 76 SER A O 1
ATOM 578 N N . VAL A 1 77 ? 8.534 -12.611 -3.673 1.00 94.62 77 VAL A N 1
ATOM 579 C CA . VAL A 1 77 ? 9.403 -13.744 -3.333 1.00 94.62 77 VAL A CA 1
ATOM 580 C C . VAL A 1 77 ? 10.679 -13.249 -2.663 1.00 94.62 77 VAL A C 1
ATOM 582 O O . VAL A 1 77 ? 11.051 -13.769 -1.617 1.00 94.62 77 VAL A O 1
ATOM 585 N N . GLU A 1 78 ? 11.292 -12.198 -3.205 1.00 95.06 78 GLU A N 1
ATOM 586 C CA . GLU A 1 78 ? 12.540 -11.617 -2.698 1.00 95.06 78 GLU A CA 1
ATOM 587 C C . GLU A 1 78 ? 12.354 -11.054 -1.286 1.00 95.06 78 GLU A C 1
ATOM 589 O O . GLU A 1 78 ? 13.092 -11.402 -0.372 1.00 95.06 78 GLU A O 1
ATOM 594 N N . ALA A 1 79 ? 11.290 -10.272 -1.071 1.00 93.44 79 ALA A N 1
ATOM 595 C CA . ALA A 1 79 ? 10.991 -9.701 0.242 1.00 93.44 79 ALA A CA 1
ATOM 596 C C . ALA A 1 79 ? 10.697 -10.783 1.297 1.00 93.44 79 ALA A C 1
ATOM 598 O O . ALA A 1 79 ? 11.042 -10.626 2.469 1.00 93.44 79 ALA A O 1
ATOM 599 N N . THR A 1 80 ? 10.064 -11.884 0.880 1.00 93.44 80 THR A N 1
ATOM 600 C CA . THR A 1 80 ? 9.809 -13.050 1.738 1.00 93.44 80 THR A CA 1
ATOM 601 C C . THR A 1 80 ? 11.111 -13.794 2.044 1.00 93.44 80 THR A C 1
ATOM 603 O O . THR A 1 80 ? 11.358 -14.146 3.196 1.00 93.44 80 THR A O 1
ATOM 606 N N . ALA A 1 81 ? 11.981 -13.981 1.049 1.00 94.00 81 ALA A N 1
ATOM 607 C CA . ALA A 1 81 ? 13.289 -14.611 1.211 1.00 94.00 81 ALA A CA 1
ATOM 608 C C . ALA A 1 81 ? 14.194 -13.807 2.155 1.00 94.00 81 ALA A C 1
ATOM 610 O O . ALA A 1 81 ? 14.724 -14.368 3.112 1.00 94.00 81 ALA A O 1
ATOM 611 N N . ASP A 1 82 ? 14.285 -12.489 1.975 1.00 94.56 82 ASP A N 1
ATOM 612 C CA . ASP A 1 82 ? 15.024 -11.600 2.877 1.00 94.56 82 ASP A CA 1
ATOM 613 C C . ASP A 1 82 ? 14.500 -11.691 4.310 1.00 94.56 82 ASP A C 1
ATOM 615 O O . ASP A 1 82 ? 15.264 -11.708 5.278 1.00 94.56 82 ASP A O 1
ATOM 619 N N . LYS A 1 83 ? 13.179 -11.777 4.476 1.00 93.12 83 LYS A N 1
ATOM 620 C CA . LYS A 1 83 ? 12.564 -11.918 5.794 1.00 93.12 83 LYS A CA 1
ATOM 621 C C . LYS A 1 83 ? 12.901 -13.259 6.446 1.00 93.12 83 LYS A C 1
ATOM 623 O O . LYS A 1 83 ? 13.202 -13.276 7.641 1.00 93.12 83 LYS A O 1
ATOM 628 N N . ILE A 1 84 ? 12.902 -14.349 5.675 1.00 93.44 84 ILE A N 1
ATOM 629 C CA . ILE A 1 84 ? 13.343 -15.674 6.133 1.00 93.44 84 ILE A CA 1
ATOM 630 C C . ILE A 1 84 ? 14.814 -15.622 6.550 1.00 93.44 84 ILE A C 1
ATOM 632 O O . ILE A 1 84 ? 15.144 -16.097 7.630 1.00 93.44 84 ILE A O 1
ATOM 636 N N . LEU A 1 85 ? 15.685 -14.988 5.764 1.00 93.25 85 LEU A N 1
ATOM 637 C CA . LEU A 1 85 ? 17.108 -14.860 6.097 1.00 93.25 85 LEU A CA 1
ATOM 638 C C . LEU A 1 85 ? 17.344 -14.034 7.371 1.00 93.25 85 LEU A C 1
ATOM 640 O O . LEU A 1 85 ? 18.249 -14.337 8.144 1.00 93.25 85 LEU A O 1
ATOM 644 N N . ARG A 1 86 ? 16.521 -13.008 7.621 1.00 93.38 86 ARG A N 1
ATOM 645 C CA . ARG A 1 86 ? 16.643 -12.147 8.813 1.00 93.38 86 ARG A CA 1
ATOM 646 C C . ARG A 1 86 ? 16.099 -12.788 10.086 1.00 93.38 86 ARG A C 1
ATOM 648 O O . ARG A 1 86 ? 16.667 -12.577 11.153 1.00 93.38 86 ARG A O 1
ATOM 655 N N . LEU A 1 87 ? 14.973 -13.495 9.996 1.00 88.25 87 LEU A N 1
ATOM 656 C CA . LEU A 1 87 ? 14.266 -14.050 11.159 1.00 88.25 87 LEU A CA 1
ATOM 657 C C . LEU A 1 87 ? 14.556 -15.539 11.387 1.00 88.25 87 LEU A C 1
ATOM 659 O O . LEU A 1 87 ? 14.254 -16.058 12.458 1.00 88.25 87 LEU A O 1
ATOM 663 N N . GLY A 1 88 ? 15.078 -16.241 10.382 1.00 84.62 88 GLY A N 1
ATOM 664 C CA . GLY A 1 88 ? 15.269 -17.693 10.365 1.00 84.62 88 GLY A CA 1
ATOM 665 C C . GLY A 1 88 ? 13.978 -18.506 10.207 1.00 84.62 88 GLY A C 1
ATOM 666 O O . GLY A 1 88 ? 14.040 -19.681 9.863 1.00 84.62 88 GLY A O 1
ATOM 667 N N . ASN A 1 89 ? 12.802 -17.912 10.446 1.00 84.00 89 ASN A N 1
ATOM 668 C CA . ASN A 1 89 ? 11.505 -18.570 10.296 1.00 84.00 89 ASN A CA 1
ATOM 669 C C . ASN A 1 89 ? 10.380 -17.560 10.000 1.00 84.00 89 ASN A C 1
ATOM 671 O O . ASN A 1 89 ? 10.487 -16.375 10.326 1.00 84.00 89 ASN A O 1
ATOM 675 N N . LEU A 1 90 ? 9.279 -18.036 9.413 1.00 85.88 90 LEU A N 1
ATOM 676 C CA . LEU A 1 90 ? 8.073 -17.245 9.159 1.00 85.88 90 LEU A CA 1
ATOM 677 C C . LEU A 1 90 ? 7.014 -17.469 10.253 1.00 85.88 90 LEU A C 1
ATOM 679 O O . LEU A 1 90 ? 6.873 -18.587 10.754 1.00 85.88 90 LEU A O 1
ATOM 683 N N . PRO A 1 91 ? 6.232 -16.435 10.620 1.00 78.75 91 PRO A N 1
ATOM 684 C CA . PRO A 1 91 ? 5.135 -16.594 11.566 1.00 78.75 91 PRO A CA 1
ATOM 685 C C . PRO A 1 91 ? 4.064 -17.518 10.976 1.00 78.75 91 PRO A C 1
ATOM 687 O O . PRO A 1 91 ? 3.534 -17.263 9.893 1.00 78.75 91 PRO A O 1
ATOM 690 N N . MET A 1 92 ? 3.735 -18.595 11.693 1.00 76.19 92 MET A N 1
ATOM 691 C CA . MET A 1 92 ? 2.694 -19.524 11.261 1.00 76.19 92 MET A CA 1
ATOM 692 C C . MET A 1 92 ? 1.328 -18.831 11.327 1.00 76.19 92 MET A C 1
ATOM 694 O O . MET A 1 92 ? 1.005 -18.210 12.346 1.00 76.19 92 MET A O 1
ATOM 698 N N . PRO A 1 93 ? 0.506 -18.907 10.269 1.00 72.19 93 PRO A N 1
ATOM 699 C CA . PRO A 1 93 ? -0.773 -18.234 10.283 1.00 72.19 93 PRO A CA 1
ATOM 700 C C . PRO A 1 93 ? -1.734 -18.943 11.249 1.00 72.19 93 PRO A C 1
ATOM 702 O O . PRO A 1 93 ? -1.907 -20.160 11.210 1.00 72.19 93 PRO A O 1
ATOM 705 N N . ALA A 1 94 ? -2.390 -18.162 12.111 1.00 63.16 94 ALA A N 1
ATOM 706 C CA . ALA A 1 94 ? -3.227 -18.648 13.214 1.00 63.16 94 ALA A CA 1
ATOM 707 C C . ALA A 1 94 ? -4.460 -19.481 12.792 1.00 63.16 94 ALA A C 1
ATOM 709 O O . ALA A 1 94 ? -5.157 -20.014 13.648 1.00 63.16 94 ALA A O 1
ATOM 710 N N . HIS A 1 95 ? -4.739 -19.613 11.491 1.00 60.00 95 HIS A N 1
ATOM 711 C CA . HIS A 1 95 ? -5.865 -20.395 10.973 1.00 60.00 95 HIS A CA 1
ATOM 712 C C . HIS A 1 95 ? -5.565 -21.895 10.807 1.00 60.00 95 HIS A C 1
ATOM 714 O O . HIS A 1 95 ? -6.447 -22.636 10.387 1.00 60.00 95 HIS A O 1
ATOM 720 N N . LEU A 1 96 ? -4.343 -22.348 11.114 1.00 53.72 96 LEU A N 1
ATOM 721 C CA . LEU A 1 96 ? -3.957 -23.765 11.038 1.00 53.72 96 LEU A CA 1
ATOM 722 C C . LEU A 1 96 ? -3.932 -24.474 12.388 1.00 53.72 96 LEU A C 1
ATOM 724 O O . LEU A 1 96 ? -3.513 -25.625 12.452 1.00 53.72 96 LEU A O 1
ATOM 728 N N . VAL A 1 97 ? -4.377 -23.821 13.461 1.00 53.25 97 VAL A N 1
ATOM 729 C CA . VAL A 1 97 ? -4.734 -24.551 14.678 1.00 53.25 97 VAL A CA 1
ATOM 730 C C . VAL A 1 97 ? -6.103 -25.168 14.392 1.00 53.25 97 VAL A C 1
ATOM 732 O O . VAL A 1 97 ? -7.047 -24.400 14.182 1.00 53.25 97 VAL A O 1
ATOM 735 N N . PRO A 1 98 ? -6.251 -26.504 14.311 1.00 47.28 98 PRO A N 1
ATOM 736 C CA . PRO A 1 98 ? -7.564 -27.109 14.177 1.00 47.28 98 PRO A CA 1
ATOM 737 C C . PRO A 1 98 ? -8.393 -26.652 15.373 1.00 47.28 98 PRO A C 1
ATOM 739 O O . PRO A 1 98 ? -8.118 -27.013 16.515 1.00 47.28 98 PRO A O 1
ATOM 742 N N . ARG A 1 99 ? -9.378 -25.790 15.122 1.00 46.31 99 ARG A N 1
ATOM 743 C CA . ARG A 1 99 ? -10.423 -25.504 16.093 1.00 46.31 99 ARG A CA 1
ATOM 744 C C . ARG A 1 99 ? -11.205 -26.799 16.218 1.00 46.31 99 ARG A C 1
ATOM 746 O O . ARG A 1 99 ? -12.033 -27.096 15.361 1.00 46.31 99 ARG A O 1
ATOM 753 N N . GLU A 1 100 ? -10.894 -27.587 17.242 1.00 43.00 100 GLU A N 1
ATOM 754 C CA . GLU A 1 100 ? -11.773 -28.662 17.679 1.00 43.00 100 GLU A CA 1
ATOM 755 C C . GLU A 1 100 ? -13.182 -28.072 17.790 1.00 43.00 100 GLU A C 1
ATOM 757 O O . GLU A 1 100 ? -13.405 -27.026 18.409 1.00 43.00 100 GLU A O 1
ATOM 762 N N . ALA A 1 101 ? -14.106 -28.672 17.048 1.00 47.41 101 ALA A N 1
ATOM 763 C CA . ALA A 1 101 ? -15.456 -28.181 16.890 1.00 47.41 101 ALA A CA 1
ATOM 764 C C . ALA A 1 101 ? -16.215 -28.320 18.215 1.00 47.41 101 ALA A C 1
ATOM 766 O O . ALA A 1 101 ? -16.847 -29.338 18.475 1.00 47.41 101 ALA A O 1
ATOM 767 N N . THR A 1 102 ? -16.201 -27.280 19.045 1.00 38.75 102 THR A N 1
ATOM 768 C CA . THR A 1 102 ? -17.258 -27.066 20.031 1.00 38.75 102 THR A CA 1
ATOM 769 C C . THR A 1 102 ? -18.325 -26.186 19.396 1.00 38.75 102 THR A C 1
ATOM 771 O O . THR A 1 102 ? -18.172 -24.979 19.196 1.00 38.75 102 THR A O 1
ATOM 774 N N . ALA A 1 103 ? -19.417 -26.841 19.011 1.00 47.53 103 ALA A N 1
ATOM 775 C CA . ALA A 1 103 ? -20.671 -26.198 18.680 1.00 47.53 103 ALA A CA 1
ATOM 776 C C . ALA A 1 103 ? -21.193 -25.464 19.923 1.00 47.53 103 ALA A C 1
ATOM 778 O O . ALA A 1 103 ? -21.681 -26.100 20.851 1.00 47.53 103 ALA A O 1
ATOM 779 N N . ASN A 1 104 ? -21.034 -24.142 19.966 1.00 43.88 104 ASN A N 1
ATOM 780 C CA . ASN A 1 104 ? -22.014 -23.192 20.495 1.00 43.88 104 ASN A CA 1
ATOM 781 C C . ASN A 1 104 ? -21.472 -21.758 20.459 1.00 43.88 104 ASN A C 1
ATOM 783 O O . ASN A 1 104 ? -20.275 -21.519 20.589 1.00 43.88 104 ASN A O 1
ATOM 787 N N . ALA A 1 105 ? -22.428 -20.833 20.380 1.00 38.44 105 ALA A N 1
ATOM 788 C CA . ALA A 1 105 ? -22.335 -19.396 20.628 1.00 38.44 105 ALA A CA 1
ATOM 789 C C . ALA A 1 105 ? -21.938 -18.486 19.448 1.00 38.44 105 ALA A C 1
ATOM 791 O O . ALA A 1 105 ? -20.773 -18.272 19.128 1.00 38.44 105 ALA A O 1
ATOM 792 N N . ASN A 1 106 ? -23.000 -17.890 18.897 1.00 39.16 106 ASN A N 1
ATOM 793 C CA . ASN A 1 106 ? -23.177 -16.470 18.600 1.00 39.16 106 ASN A CA 1
ATOM 794 C C . ASN A 1 106 ? -22.119 -15.760 17.747 1.00 39.16 106 ASN A C 1
ATOM 796 O O . ASN A 1 106 ? -21.019 -15.432 18.184 1.00 39.16 106 ASN A O 1
ATOM 800 N N . ASN A 1 107 ? -22.574 -15.387 16.550 1.00 47.56 107 ASN A N 1
ATOM 801 C CA . ASN A 1 107 ? -22.032 -14.311 15.735 1.00 47.56 107 ASN A CA 1
ATOM 802 C C . ASN A 1 107 ? -21.847 -13.043 16.576 1.00 47.56 107 ASN A C 1
ATOM 804 O O . ASN A 1 107 ? -22.805 -12.320 16.819 1.00 47.56 107 ASN A O 1
ATOM 808 N N . ASN A 1 108 ? -20.612 -12.759 16.971 1.00 41.12 108 ASN A N 1
ATOM 809 C CA . ASN A 1 108 ? -20.147 -11.405 17.208 1.00 41.12 108 ASN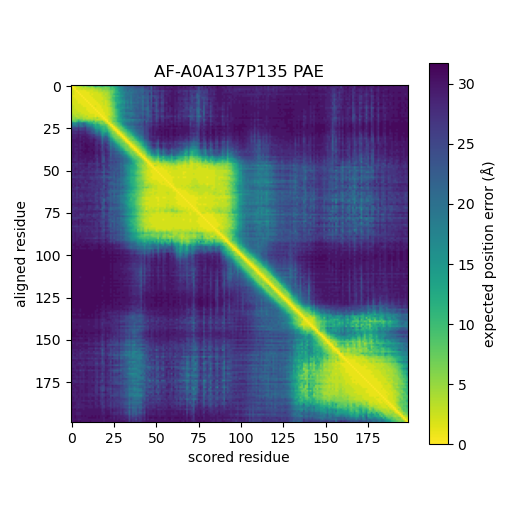 A CA 1
ATOM 810 C C . ASN A 1 108 ? -18.755 -11.283 16.597 1.00 41.12 108 ASN A C 1
ATOM 812 O O . ASN A 1 108 ? -17.833 -12.035 16.900 1.00 41.12 108 ASN A O 1
ATOM 816 N N . ASN A 1 109 ? -18.675 -10.362 15.650 1.00 46.97 109 ASN A N 1
ATOM 817 C CA . ASN A 1 109 ? -17.518 -10.042 14.844 1.00 46.97 109 ASN A CA 1
ATOM 818 C C . ASN A 1 109 ? -16.454 -9.379 15.736 1.00 46.97 109 ASN A C 1
ATOM 820 O O . ASN A 1 109 ? -16.572 -8.199 16.060 1.00 46.97 109 ASN A O 1
ATOM 824 N N . THR A 1 110 ? -15.439 -10.133 16.156 1.00 38.59 110 THR A N 1
ATOM 825 C CA . THR A 1 110 ? -14.265 -9.606 16.868 1.00 38.59 110 THR A CA 1
ATOM 826 C C . THR A 1 110 ? -13.029 -9.762 15.991 1.00 38.59 110 THR A C 1
ATOM 828 O O . THR A 1 110 ? -12.532 -10.862 15.753 1.00 38.59 110 THR A O 1
ATOM 831 N N . GLU A 1 111 ? -12.542 -8.629 15.493 1.00 46.03 111 GLU A N 1
ATOM 832 C CA . GLU A 1 111 ? -11.282 -8.498 14.767 1.00 46.03 111 GLU A CA 1
ATOM 833 C C . GLU A 1 111 ? -10.083 -8.928 15.640 1.00 46.03 111 GLU A C 1
ATOM 835 O O . GLU A 1 111 ? -10.043 -8.606 16.834 1.00 46.03 111 GLU A O 1
ATOM 840 N N . PRO A 1 112 ? -9.057 -9.602 15.085 1.00 46.41 112 PRO A N 1
ATOM 841 C CA . PRO A 1 112 ? -7.869 -9.960 15.845 1.00 46.41 112 PRO A CA 1
ATOM 842 C C . PRO A 1 112 ? -6.935 -8.749 15.967 1.00 46.41 112 PRO A C 1
ATOM 844 O O . PRO A 1 112 ? -6.284 -8.331 15.007 1.00 46.41 112 PRO A O 1
ATOM 847 N N . ARG A 1 113 ? -6.839 -8.192 17.180 1.00 37.72 113 ARG A N 1
ATOM 848 C CA . ARG A 1 113 ? -5.793 -7.231 17.548 1.00 37.72 113 ARG A CA 1
ATOM 849 C C . ARG A 1 113 ? -4.442 -7.946 17.603 1.00 37.72 113 ARG A C 1
ATOM 851 O O . ARG A 1 113 ? -4.198 -8.769 18.479 1.00 37.72 113 ARG A O 1
ATOM 858 N N . LEU A 1 114 ? -3.560 -7.611 16.66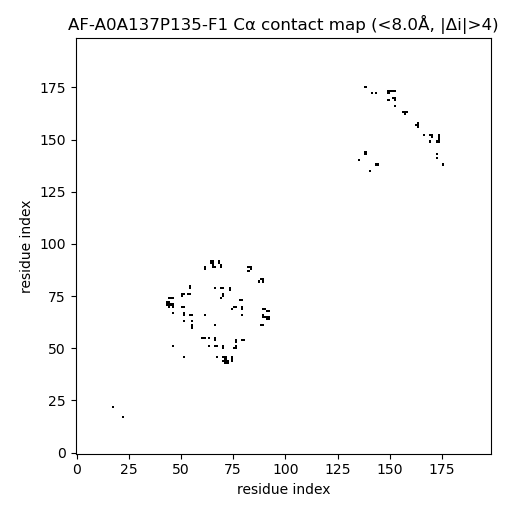5 1.00 43.81 114 LEU A N 1
ATOM 859 C CA . LEU A 1 114 ? -2.154 -8.001 16.693 1.00 43.81 114 LEU A CA 1
ATOM 860 C C . LEU A 1 114 ? -1.427 -7.214 17.789 1.00 43.81 114 LEU A C 1
ATOM 862 O O . LEU A 1 114 ? -1.275 -5.995 17.706 1.00 43.81 114 LEU A O 1
ATOM 866 N N . ASN A 1 115 ? -0.970 -7.946 18.803 1.00 41.81 115 ASN A N 1
ATOM 867 C CA . ASN A 1 115 ? 0.014 -7.511 19.787 1.00 41.81 115 ASN A CA 1
ATOM 868 C C . ASN A 1 115 ? 1.282 -7.026 19.064 1.00 41.81 115 ASN A C 1
ATOM 870 O O . ASN A 1 115 ? 2.006 -7.824 18.469 1.00 41.81 115 ASN A O 1
ATOM 874 N N . GLN A 1 116 ? 1.568 -5.726 19.133 1.00 44.00 116 GLN A N 1
ATOM 875 C CA . GLN A 1 116 ? 2.892 -5.185 18.836 1.00 44.00 116 GLN A CA 1
ATOM 876 C C . GLN A 1 116 ? 3.649 -5.028 20.149 1.00 44.00 116 GLN A C 1
ATOM 878 O O . GLN A 1 116 ? 3.282 -4.250 21.026 1.00 44.00 116 GLN A O 1
ATOM 883 N N . GLN A 1 117 ? 4.694 -5.836 20.270 1.00 39.88 117 GLN A N 1
ATOM 884 C CA . GLN A 1 117 ? 5.621 -5.878 21.385 1.00 39.88 117 GLN A CA 1
ATOM 885 C C . GLN A 1 117 ? 6.951 -5.256 20.935 1.00 39.88 117 GLN A C 1
ATOM 887 O O . GLN A 1 117 ? 7.476 -5.642 19.892 1.00 39.88 117 GLN A O 1
ATOM 892 N N . ARG A 1 118 ? 7.504 -4.399 21.811 1.00 37.47 118 ARG A N 1
ATOM 893 C CA . ARG A 1 118 ? 8.829 -3.725 21.820 1.00 37.47 118 ARG A CA 1
ATOM 894 C C . ARG A 1 118 ? 8.890 -2.408 21.038 1.00 37.47 118 ARG A C 1
ATOM 896 O O . ARG A 1 118 ? 8.495 -2.352 19.888 1.00 37.47 118 ARG A O 1
ATOM 903 N N . THR A 1 119 ? 9.377 -1.320 21.629 1.00 37.22 119 THR A N 1
ATOM 904 C CA . THR A 1 119 ? 10.593 -1.209 22.458 1.00 37.22 119 THR A CA 1
ATOM 905 C C . THR A 1 119 ? 10.371 -0.542 23.818 1.00 37.22 119 THR A C 1
ATOM 907 O O . THR A 1 119 ? 9.780 0.525 23.928 1.00 37.22 119 THR A O 1
ATOM 910 N N . GLN A 1 120 ? 10.895 -1.192 24.860 1.00 37.06 120 GLN A N 1
ATOM 911 C CA . GLN A 1 120 ? 11.063 -0.631 26.196 1.00 37.06 120 GLN A CA 1
ATOM 912 C C . GLN A 1 120 ? 12.291 0.288 26.177 1.00 37.06 120 GLN A C 1
ATOM 914 O O . GLN A 1 120 ? 13.403 -0.174 25.927 1.00 37.06 120 GLN A O 1
ATOM 919 N N . GLN A 1 121 ? 12.082 1.573 26.440 1.00 41.66 121 GLN A N 1
ATOM 920 C CA . GLN A 1 121 ? 13.074 2.413 27.100 1.00 41.66 121 GLN A CA 1
ATOM 921 C C . GLN A 1 121 ? 12.496 2.779 28.463 1.00 41.66 121 GLN A C 1
ATOM 923 O O . GLN A 1 121 ? 11.301 3.030 28.605 1.00 41.66 121 GLN A O 1
ATOM 928 N N . GLN A 1 122 ? 13.358 2.653 29.460 1.00 44.81 122 GLN A N 1
ATOM 929 C CA . GLN A 1 122 ? 13.071 2.666 30.882 1.00 44.81 122 GLN A CA 1
ATOM 930 C C . GLN A 1 122 ? 12.327 3.935 31.314 1.00 44.81 122 GLN A C 1
ATOM 932 O O . GLN A 1 122 ? 12.781 5.041 31.048 1.00 44.81 122 GLN A O 1
ATOM 937 N N . ASN A 1 123 ? 11.227 3.752 32.040 1.00 39.28 123 ASN A N 1
ATOM 938 C CA . ASN A 1 123 ? 11.081 4.329 33.371 1.00 39.28 123 ASN A CA 1
ATOM 939 C C . ASN A 1 123 ? 10.056 3.509 34.158 1.00 39.28 123 ASN A C 1
ATOM 941 O O . ASN A 1 123 ? 8.931 3.277 33.719 1.00 39.28 123 ASN A O 1
ATOM 945 N N . ASN A 1 124 ? 10.521 2.999 35.294 1.00 46.28 124 ASN A N 1
ATOM 946 C CA . ASN A 1 124 ? 9.718 2.328 36.298 1.00 46.28 124 ASN A CA 1
ATOM 947 C C . ASN A 1 124 ? 8.877 3.381 37.015 1.00 46.28 124 ASN A C 1
ATOM 949 O O . ASN A 1 124 ? 9.414 4.114 37.832 1.00 46.28 124 ASN A O 1
ATOM 953 N N . GLU A 1 125 ? 7.568 3.371 36.803 1.00 38.94 125 GLU A N 1
ATOM 954 C CA . GLU A 1 125 ? 6.619 3.741 37.846 1.00 38.94 125 GLU A CA 1
ATOM 955 C C . GLU A 1 125 ? 5.370 2.872 37.707 1.00 38.94 125 GLU A C 1
ATOM 957 O O . GLU A 1 125 ? 4.793 2.692 36.635 1.00 38.94 125 GLU A O 1
ATOM 962 N N . ALA A 1 126 ? 5.024 2.251 38.826 1.00 44.25 126 ALA A N 1
ATOM 963 C CA . ALA A 1 126 ? 3.976 1.268 38.980 1.00 44.25 126 ALA A CA 1
ATOM 964 C C . ALA A 1 126 ? 2.591 1.825 38.626 1.00 44.25 126 ALA A C 1
ATOM 966 O O . ALA A 1 126 ? 2.209 2.866 39.148 1.00 44.25 126 ALA A O 1
ATOM 967 N N . ASN A 1 127 ? 1.785 1.061 37.884 1.00 40.97 127 ASN A N 1
ATOM 968 C CA . ASN A 1 127 ? 0.418 0.781 38.326 1.00 40.97 127 ASN A CA 1
ATOM 969 C C . ASN A 1 127 ? -0.176 -0.418 37.575 1.00 40.97 127 ASN A C 1
ATOM 971 O O . ASN A 1 127 ? -0.426 -0.364 36.371 1.00 40.97 127 ASN A O 1
ATOM 975 N N . ASN A 1 128 ? -0.434 -1.493 38.315 1.00 47.50 128 ASN A N 1
ATOM 976 C CA . ASN A 1 128 ? -1.352 -2.538 37.899 1.00 47.50 128 ASN A CA 1
ATOM 977 C C . ASN A 1 128 ? -2.767 -1.966 37.959 1.00 47.50 128 ASN A C 1
ATOM 979 O O . ASN A 1 128 ? -3.316 -1.806 39.043 1.00 47.50 128 ASN A O 1
ATOM 983 N N . ASN A 1 129 ? -3.375 -1.703 36.807 1.00 42.75 129 ASN A N 1
ATOM 984 C CA . ASN A 1 129 ? -4.823 -1.786 36.702 1.00 42.75 129 ASN A CA 1
ATOM 985 C C . ASN A 1 129 ? -5.237 -2.038 35.255 1.00 42.75 129 ASN A C 1
ATOM 987 O O . ASN A 1 129 ? -5.002 -1.236 34.354 1.00 42.75 129 ASN A O 1
ATOM 991 N N . SER A 1 130 ? -5.879 -3.184 35.061 1.00 53.78 130 SER A N 1
ATOM 992 C CA . SER A 1 130 ? -6.790 -3.462 33.959 1.00 53.78 130 SER A CA 1
ATOM 993 C C . SER A 1 130 ? -7.816 -2.332 33.860 1.00 53.78 130 SER A C 1
ATOM 995 O O . SER A 1 130 ? -8.775 -2.289 34.627 1.00 53.78 130 SER A O 1
ATOM 997 N N . GLY A 1 131 ? -7.592 -1.396 32.944 1.00 42.06 131 GLY A N 1
ATOM 998 C CA . GLY A 1 131 ? -8.436 -0.227 32.745 1.00 42.06 131 GLY A CA 1
ATOM 999 C C . GLY A 1 131 ? -8.657 0.012 31.261 1.00 42.06 131 GLY A C 1
ATOM 1000 O O . GLY A 1 131 ? -7.721 -0.057 30.466 1.00 42.06 131 GLY A O 1
ATOM 1001 N N . ALA A 1 132 ? -9.913 0.261 30.895 1.00 57.50 132 ALA A N 1
ATOM 1002 C CA . ALA A 1 132 ? -10.334 0.745 29.585 1.00 57.50 132 ALA A CA 1
ATOM 1003 C C . ALA A 1 132 ? -9.374 1.823 29.042 1.00 57.50 132 ALA A C 1
ATOM 1005 O O . ALA A 1 132 ? -8.799 2.564 29.840 1.00 57.50 132 ALA A O 1
ATOM 1006 N N . PRO A 1 133 ? -9.197 1.953 27.711 1.00 54.22 133 PRO A N 1
ATOM 1007 C CA . PRO A 1 133 ? -8.326 2.978 27.154 1.00 54.22 133 PRO A CA 1
ATOM 1008 C C . PRO A 1 133 ? -8.805 4.350 27.630 1.00 54.22 133 PRO A C 1
ATOM 1010 O O . PRO A 1 133 ? -9.827 4.855 27.163 1.00 54.22 133 PRO A O 1
ATOM 1013 N N . THR A 1 134 ? -8.076 4.938 28.578 1.00 57.62 134 THR A N 1
ATOM 1014 C CA . THR A 1 134 ? -8.287 6.305 29.035 1.00 57.62 134 THR A CA 1
ATOM 1015 C C . THR A 1 134 ? -8.252 7.178 27.794 1.00 57.62 134 THR A C 1
ATOM 1017 O O . THR A 1 134 ? -7.237 7.223 27.092 1.00 57.62 134 THR A O 1
ATOM 1020 N N . GLN A 1 135 ? -9.382 7.807 27.467 1.00 58.81 135 GLN A N 1
ATOM 1021 C CA . GLN A 1 135 ? -9.478 8.719 26.338 1.00 58.81 135 GLN A CA 1
ATOM 1022 C C . GLN A 1 135 ? -8.570 9.909 26.635 1.00 58.81 135 GLN A C 1
ATOM 1024 O O . GLN A 1 135 ? -8.945 10.858 27.316 1.00 58.81 135 GLN A O 1
ATOM 1029 N N . THR A 1 136 ? -7.320 9.808 26.197 1.00 64.94 136 THR A N 1
ATOM 1030 C CA . THR A 1 136 ? -6.360 10.896 26.314 1.00 64.94 136 THR A CA 1
ATOM 1031 C C . THR A 1 136 ? -6.914 12.078 25.529 1.00 64.94 136 THR A C 1
ATOM 1033 O O . THR A 1 136 ? -7.251 11.951 24.350 1.00 64.94 136 THR A O 1
ATOM 1036 N N . ASN A 1 137 ? -7.059 13.225 26.195 1.00 69.88 137 ASN A N 1
ATOM 1037 C CA . ASN A 1 137 ? -7.541 14.452 25.575 1.00 69.88 137 ASN A CA 1
ATOM 1038 C C . ASN A 1 137 ? -6.560 14.869 24.472 1.00 69.88 137 ASN A C 1
ATOM 1040 O O . ASN A 1 137 ? -5.510 15.459 24.725 1.00 69.88 137 ASN A O 1
ATOM 1044 N N . LEU A 1 138 ? -6.902 14.538 23.226 1.00 74.12 138 LEU A N 1
ATOM 1045 C CA . LEU A 1 138 ? -6.053 14.779 22.059 1.00 74.12 138 LEU A CA 1
ATOM 1046 C C . LEU A 1 138 ? -5.729 16.271 21.891 1.00 74.12 138 LEU A C 1
ATOM 1048 O O . LEU A 1 138 ? -4.637 16.600 21.444 1.00 74.12 138 LEU A O 1
ATOM 1052 N N . ALA A 1 139 ? -6.628 17.167 22.306 1.00 68.31 139 ALA A N 1
ATOM 1053 C CA . ALA A 1 139 ? -6.397 18.611 22.285 1.00 68.31 139 ALA A CA 1
ATOM 1054 C C . ALA A 1 139 ? -5.217 19.033 23.178 1.00 68.31 139 ALA A C 1
ATOM 1056 O O . ALA A 1 139 ? -4.359 19.787 22.732 1.00 68.31 139 ALA A O 1
ATOM 1057 N N . GLN A 1 140 ? -5.121 18.474 24.390 1.00 74.19 140 GLN A N 1
ATOM 1058 C CA . GLN A 1 140 ? -4.003 18.723 25.309 1.00 74.19 140 GLN A CA 1
ATOM 1059 C C . GLN A 1 140 ? -2.706 18.105 24.782 1.00 74.19 140 GLN A C 1
ATOM 1061 O O . GLN A 1 140 ? -1.642 18.703 24.872 1.00 74.19 140 GLN A O 1
ATOM 1066 N N . LYS A 1 141 ? -2.793 16.927 24.154 1.00 75.69 141 LYS A N 1
ATOM 1067 C CA . LYS A 1 141 ? -1.630 16.261 23.552 1.00 75.69 141 LYS A CA 1
ATOM 1068 C C . LYS A 1 141 ? -1.051 17.017 22.349 1.00 75.69 141 LYS A C 1
ATOM 1070 O O . LYS A 1 141 ? 0.121 16.833 22.031 1.00 75.69 141 LYS A O 1
ATOM 1075 N N . PHE A 1 142 ? -1.868 17.805 21.654 1.00 71.50 142 PHE A N 1
ATOM 1076 C CA . PHE A 1 142 ? -1.474 18.526 20.441 1.00 71.50 142 PHE A CA 1
ATOM 1077 C C . PHE A 1 142 ? -1.474 20.051 20.598 1.00 71.50 142 PHE A C 1
ATOM 1079 O O . PHE A 1 142 ? -1.348 20.730 19.581 1.00 71.50 142 PHE A O 1
ATOM 1086 N N . ASN A 1 143 ? -1.585 20.567 21.832 1.00 74.00 143 ASN A N 1
ATOM 1087 C CA . ASN A 1 143 ? -1.620 22.000 22.156 1.00 74.00 143 ASN A CA 1
ATOM 1088 C C . ASN A 1 143 ? -2.511 22.794 21.187 1.00 74.00 143 ASN A C 1
ATOM 1090 O O . ASN A 1 143 ? -2.085 23.781 20.597 1.00 74.00 143 ASN A O 1
ATOM 1094 N N . VAL A 1 144 ? -3.722 22.291 20.934 1.00 66.62 144 VAL A N 1
ATOM 1095 C CA . VAL A 1 144 ? -4.661 22.962 20.029 1.00 66.62 144 VAL A CA 1
ATOM 1096 C C . VAL A 1 144 ? -5.414 24.008 20.836 1.00 66.62 144 VAL A C 1
ATOM 1098 O O . VAL A 1 144 ? -6.343 23.658 21.568 1.00 66.62 144 VAL A O 1
ATOM 1101 N N . ASP A 1 145 ? -5.014 25.270 20.706 1.00 68.69 145 ASP A N 1
ATOM 1102 C CA . ASP A 1 145 ? -5.739 26.387 21.303 1.00 68.69 145 ASP A CA 1
ATOM 1103 C C . ASP A 1 145 ? -7.126 26.524 20.657 1.00 68.69 145 ASP A C 1
ATOM 1105 O O . ASP A 1 145 ? -7.293 26.590 19.440 1.00 68.69 145 ASP A O 1
ATOM 1109 N N . GLU A 1 146 ? -8.158 26.525 21.501 1.00 59.34 146 GLU A N 1
ATOM 1110 C CA . GLU A 1 146 ? -9.577 26.467 21.116 1.00 59.34 146 GLU A CA 1
ATOM 1111 C C . GLU A 1 146 ? -10.080 27.743 20.416 1.00 59.34 146 GLU A C 1
ATOM 1113 O O . GLU A 1 146 ? -11.180 27.751 19.868 1.00 59.34 146 GLU A O 1
ATOM 1118 N N . LYS A 1 147 ? -9.284 28.818 20.428 1.00 58.09 147 LYS A N 1
ATOM 1119 C CA . LYS A 1 147 ? -9.676 30.156 19.957 1.00 58.09 147 LYS A CA 1
ATOM 1120 C C . LYS A 1 147 ? -9.132 30.530 18.581 1.00 58.09 147 LYS A C 1
ATOM 1122 O O . LYS A 1 147 ? -9.510 31.580 18.069 1.00 58.09 147 LYS A O 1
ATOM 1127 N N . GLU A 1 148 ? -8.272 29.709 17.986 1.00 61.59 148 GLU A N 1
ATOM 1128 C CA . GLU A 1 148 ? -7.756 29.981 16.647 1.00 61.59 148 GLU A CA 1
ATOM 1129 C C . GLU A 1 148 ? -8.590 29.238 15.606 1.00 61.59 148 GLU A C 1
ATOM 1131 O O . GLU A 1 148 ? -8.628 28.005 15.559 1.00 61.59 148 GLU A O 1
ATOM 1136 N N . GLU A 1 149 ? -9.289 30.013 14.781 1.00 59.38 149 GLU A N 1
ATOM 1137 C CA . GLU A 1 149 ? -9.994 29.535 13.600 1.00 59.38 149 GLU A CA 1
ATOM 1138 C C . GLU A 1 149 ? -8.936 29.137 12.558 1.00 59.38 149 GLU A C 1
ATOM 1140 O O . GLU A 1 149 ? -8.443 29.951 11.774 1.00 59.38 149 GLU A O 1
ATOM 1145 N N . ILE A 1 150 ? -8.488 27.879 12.624 1.00 62.75 150 ILE A N 1
ATOM 1146 C CA . ILE A 1 150 ? -7.463 27.352 11.722 1.00 62.75 150 ILE A CA 1
ATOM 1147 C C . ILE A 1 150 ? -8.086 27.283 10.323 1.00 62.75 150 ILE A C 1
ATOM 1149 O O . ILE A 1 150 ? -8.952 26.450 10.060 1.00 62.75 150 ILE A O 1
ATOM 1153 N N . ASN A 1 151 ? -7.654 28.170 9.424 1.00 71.69 151 ASN A N 1
ATOM 1154 C CA . ASN A 1 151 ? -8.072 28.156 8.022 1.00 71.69 151 ASN A CA 1
ATOM 1155 C C . ASN A 1 151 ? -7.713 26.815 7.359 1.00 71.69 151 ASN A C 1
ATOM 1157 O O . ASN A 1 151 ? -6.671 26.227 7.662 1.00 71.69 151 ASN A O 1
ATOM 1161 N N . GLU A 1 152 ? -8.573 26.334 6.452 1.00 72.75 152 GLU A N 1
ATOM 1162 C CA . GLU A 1 152 ? -8.368 25.062 5.752 1.00 72.75 152 GLU A CA 1
ATOM 1163 C C . GLU A 1 152 ? -7.021 25.092 5.006 1.00 72.75 152 GLU A C 1
ATOM 1165 O O . GLU A 1 152 ? -6.837 25.912 4.104 1.00 72.75 152 GLU A O 1
ATOM 1170 N N . PRO A 1 153 ? -6.050 24.235 5.376 1.00 72.31 153 PRO A N 1
ATOM 1171 C CA . PRO A 1 153 ? -4.743 24.274 4.745 1.00 72.31 153 PRO A CA 1
ATOM 1172 C C . PRO A 1 153 ? -4.839 23.764 3.310 1.00 72.31 153 PRO A C 1
ATOM 1174 O O . PRO A 1 153 ? -5.512 22.767 3.028 1.00 72.31 153 PRO A O 1
ATOM 1177 N N . GLU A 1 154 ? -4.114 24.424 2.410 1.00 76.38 154 GLU A N 1
ATOM 1178 C CA . GLU A 1 154 ? -4.109 24.076 0.996 1.00 76.38 154 GLU A CA 1
ATOM 1179 C C . GLU A 1 154 ? -3.703 22.615 0.773 1.00 76.38 154 GLU A C 1
ATOM 1181 O O . GLU A 1 154 ? -2.773 22.072 1.376 1.00 76.38 154 GLU A O 1
ATOM 1186 N N . ARG A 1 155 ? -4.407 21.952 -0.146 1.00 76.88 155 ARG A N 1
ATOM 1187 C CA . ARG A 1 155 ? -4.208 20.536 -0.470 1.00 76.88 155 ARG A CA 1
ATOM 1188 C C . ARG A 1 155 ? -3.036 20.329 -1.440 1.00 76.88 155 ARG A C 1
ATOM 1190 O O . ARG A 1 155 ? -3.130 19.494 -2.338 1.00 76.88 155 ARG A O 1
ATOM 1197 N N . GLN A 1 156 ? -1.941 21.061 -1.270 1.00 76.75 156 GLN A N 1
ATOM 1198 C CA . GLN A 1 156 ? -0.723 20.880 -2.056 1.00 76.75 156 GLN A CA 1
ATOM 1199 C C . GLN A 1 156 ? 0.398 20.275 -1.211 1.00 76.75 156 GLN A C 1
ATOM 1201 O O . GLN A 1 156 ? 0.525 20.543 -0.021 1.00 76.75 156 GLN A O 1
ATOM 1206 N N . TRP A 1 157 ? 1.176 19.377 -1.816 1.00 75.50 157 TRP A N 1
ATOM 1207 C CA . TRP A 1 157 ? 2.361 18.808 -1.180 1.00 75.50 157 TRP A CA 1
ATOM 1208 C C . TRP A 1 157 ? 3.544 19.686 -1.564 1.00 75.50 157 TRP A C 1
ATOM 1210 O O . TRP A 1 157 ? 3.895 19.738 -2.740 1.00 75.50 157 TRP A O 1
ATOM 1220 N N . SER A 1 158 ? 4.169 20.345 -0.592 1.00 78.62 158 SER A N 1
ATOM 1221 C CA . SER A 1 158 ? 5.415 21.069 -0.838 1.00 78.62 158 SER A CA 1
ATOM 1222 C C . SER A 1 158 ? 6.546 20.095 -1.188 1.00 78.62 158 SER A C 1
ATOM 1224 O O . SER A 1 158 ? 6.549 18.923 -0.775 1.00 78.62 158 SER A O 1
ATOM 1226 N N . ALA A 1 159 ? 7.492 20.561 -2.004 1.00 79.81 159 ALA A N 1
ATOM 1227 C CA . ALA A 1 159 ? 8.692 19.807 -2.366 1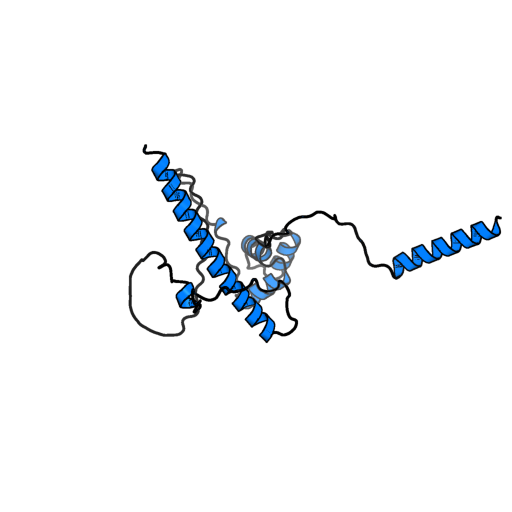.00 79.81 159 ALA A CA 1
ATOM 1228 C C . ALA A 1 159 ? 9.696 19.744 -1.199 1.00 79.81 159 ALA A C 1
ATOM 1230 O O . ALA A 1 159 ? 10.391 18.740 -1.047 1.00 79.81 159 ALA A O 1
ATOM 1231 N N . GLU A 1 160 ? 9.704 20.772 -0.348 1.00 85.75 160 GLU A N 1
ATOM 1232 C CA . GLU A 1 160 ? 10.590 20.901 0.805 1.00 85.75 160 GLU A CA 1
ATOM 1233 C C . GLU A 1 160 ? 10.119 20.028 1.985 1.00 85.75 160 GLU A C 1
ATOM 1235 O O . GLU A 1 160 ? 8.945 20.038 2.370 1.00 85.75 160 GLU A O 1
ATOM 1240 N N . SER A 1 161 ? 11.039 19.265 2.587 1.00 86.00 161 SER A N 1
ATOM 1241 C CA . SER A 1 161 ? 10.725 18.315 3.671 1.00 86.00 161 SER A CA 1
ATOM 1242 C C . SER A 1 161 ? 10.155 18.998 4.920 1.00 86.00 161 SER A C 1
ATOM 1244 O O . SER A 1 161 ? 9.205 18.494 5.523 1.00 86.00 161 SER A O 1
ATOM 1246 N N . THR A 1 162 ? 10.715 20.149 5.298 1.00 87.44 162 THR A N 1
ATOM 1247 C CA . THR A 1 162 ? 10.319 20.898 6.500 1.00 87.44 162 THR A CA 1
ATOM 1248 C C . THR A 1 162 ? 8.929 21.505 6.338 1.00 87.44 162 THR A C 1
ATOM 1250 O O . THR A 1 162 ? 8.043 21.253 7.150 1.00 87.44 162 THR A O 1
ATOM 1253 N N . GLU A 1 163 ? 8.687 22.197 5.224 1.00 85.81 163 GLU A N 1
ATOM 1254 C CA . GLU A 1 163 ? 7.384 22.795 4.916 1.00 85.81 163 GLU A CA 1
ATOM 1255 C C . GLU A 1 163 ? 6.277 21.731 4.838 1.00 85.81 163 GLU A C 1
ATOM 1257 O O . GLU A 1 163 ? 5.145 21.950 5.274 1.00 85.81 163 GLU A O 1
ATOM 1262 N N . ARG A 1 164 ? 6.607 20.533 4.334 1.00 87.88 164 ARG A N 1
ATOM 1263 C CA . ARG A 1 164 ? 5.655 19.420 4.266 1.00 87.88 164 ARG A CA 1
ATOM 1264 C C . ARG A 1 164 ? 5.247 18.944 5.654 1.00 87.88 164 ARG A C 1
ATOM 1266 O O . ARG A 1 164 ? 4.078 18.617 5.861 1.00 87.88 164 ARG A O 1
ATOM 1273 N N . GLN A 1 165 ? 6.187 18.872 6.593 1.00 89.44 165 GLN A N 1
ATOM 1274 C CA . GLN A 1 165 ? 5.884 18.483 7.970 1.00 89.44 165 GLN A CA 1
ATOM 1275 C C . GLN A 1 165 ? 4.930 19.495 8.607 1.00 89.44 165 GLN A C 1
ATOM 1277 O O . GLN A 1 165 ? 3.881 19.091 9.113 1.00 89.44 165 GLN A O 1
ATOM 1282 N N . ASP A 1 166 ? 5.216 20.790 8.478 1.00 88.56 166 ASP A N 1
ATOM 1283 C CA . ASP A 1 166 ? 4.371 21.860 9.020 1.00 88.56 166 ASP A CA 1
ATOM 1284 C C . ASP A 1 166 ? 2.962 21.853 8.416 1.00 88.56 166 ASP A C 1
ATOM 1286 O O . ASP A 1 166 ? 1.965 21.955 9.139 1.00 88.56 166 ASP A O 1
ATOM 1290 N N . ALA A 1 167 ? 2.851 21.651 7.101 1.00 87.62 167 ALA A N 1
ATOM 1291 C CA . ALA A 1 167 ? 1.563 21.521 6.423 1.00 87.62 167 ALA A CA 1
ATOM 1292 C C . ALA A 1 167 ? 0.748 20.323 6.948 1.00 87.62 167 ALA A C 1
ATOM 1294 O O . ALA A 1 1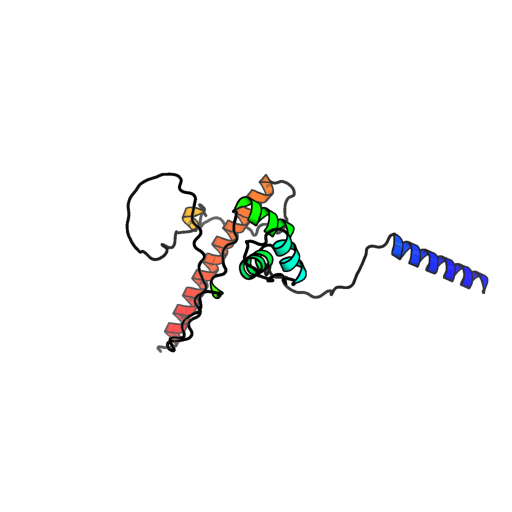67 ? -0.465 20.426 7.163 1.00 87.62 167 ALA A O 1
ATOM 1295 N N . LEU A 1 168 ? 1.402 19.185 7.207 1.00 88.25 168 LEU A N 1
ATOM 1296 C CA . LEU A 1 168 ? 0.750 18.005 7.782 1.00 88.25 168 LEU A CA 1
ATOM 1297 C C . LEU A 1 168 ? 0.303 18.240 9.230 1.00 88.25 168 LEU A C 1
ATOM 1299 O O . LEU A 1 168 ? -0.796 17.812 9.597 1.00 88.25 168 LEU A O 1
ATOM 1303 N N . PHE A 1 169 ? 1.112 18.931 10.038 1.00 88.44 169 PHE A N 1
ATOM 1304 C CA . PHE A 1 169 ? 0.745 19.296 11.407 1.00 88.44 169 PHE A CA 1
ATOM 1305 C C . PHE A 1 169 ? -0.480 20.213 11.432 1.00 88.44 169 PHE A C 1
ATOM 1307 O O . PHE A 1 169 ? -1.464 19.879 12.097 1.00 88.44 169 PHE A O 1
ATOM 1314 N N . LYS A 1 170 ? -0.482 21.286 10.631 1.00 89.56 170 LYS A N 1
ATOM 1315 C CA . LYS A 1 170 ? -1.626 22.208 10.504 1.00 89.56 170 LYS A CA 1
ATOM 1316 C C . LYS A 1 170 ? -2.899 21.480 10.071 1.00 89.56 170 LYS A C 1
ATOM 1318 O O . LYS A 1 170 ? -3.953 21.621 10.689 1.00 89.56 170 LYS A O 1
ATOM 1323 N N . ARG A 1 171 ? -2.800 20.607 9.063 1.00 88.94 171 ARG A N 1
ATOM 1324 C CA . ARG A 1 171 ? -3.939 19.806 8.584 1.00 88.94 171 ARG A CA 1
ATOM 1325 C C . ARG A 1 171 ? -4.485 18.853 9.639 1.00 88.94 171 ARG A C 1
ATOM 1327 O O . ARG A 1 171 ? -5.697 18.649 9.720 1.00 88.94 171 ARG A O 1
ATOM 1334 N N . LYS A 1 172 ? -3.609 18.261 10.446 1.00 90.38 172 LYS A N 1
ATOM 1335 C CA . LYS A 1 172 ? -4.019 17.402 11.555 1.00 90.38 172 LYS A CA 1
ATOM 1336 C C . LYS A 1 172 ? -4.762 18.198 12.627 1.00 90.38 172 LYS A C 1
ATOM 1338 O O . LYS A 1 172 ? -5.799 17.731 13.092 1.00 90.38 172 LYS A O 1
ATOM 1343 N N . GLN A 1 173 ? -4.266 19.378 12.994 1.00 89.62 173 GLN A N 1
ATOM 1344 C CA . GLN A 1 173 ? -4.926 20.257 13.965 1.00 89.62 173 GLN A CA 1
ATOM 1345 C C . GLN A 1 173 ? -6.315 20.690 13.471 1.00 89.62 173 GLN A C 1
ATOM 1347 O O . GLN A 1 173 ? -7.295 20.517 14.197 1.00 89.62 173 GLN A O 1
ATOM 1352 N N . PHE A 1 174 ? -6.424 21.108 12.205 1.00 89.00 174 PHE A N 1
ATOM 1353 C CA . PHE A 1 174 ? -7.703 21.431 11.563 1.00 89.00 174 PHE A CA 1
ATOM 1354 C C . PHE A 1 174 ? -8.698 20.259 11.618 1.00 89.00 174 PHE A C 1
ATOM 1356 O O . PHE A 1 174 ? -9.851 20.415 12.020 1.00 89.00 174 PHE A O 1
ATOM 1363 N N . MET A 1 175 ? -8.243 19.047 11.281 1.00 88.44 175 MET A N 1
ATOM 1364 C CA . MET A 1 175 ? -9.093 17.853 11.317 1.00 88.44 175 MET A CA 1
ATOM 1365 C C . MET A 1 175 ? -9.589 17.532 12.733 1.00 88.44 175 MET A C 1
ATOM 1367 O O . MET A 1 175 ? -10.739 17.125 12.897 1.00 88.44 175 MET A O 1
ATOM 1371 N N . ILE A 1 176 ? -8.749 17.724 13.755 1.00 90.44 176 ILE A N 1
ATOM 1372 C CA . ILE A 1 176 ? -9.129 17.517 15.159 1.00 90.44 176 ILE A CA 1
ATOM 1373 C C . ILE A 1 176 ? -10.223 18.511 15.571 1.00 90.44 176 ILE A C 1
ATOM 1375 O O . ILE A 1 176 ? -11.225 18.099 16.161 1.00 90.44 176 ILE A O 1
ATOM 1379 N N . GLN A 1 177 ? -10.072 19.792 15.224 1.00 88.12 177 GLN A N 1
ATOM 1380 C CA . GLN A 1 177 ? -11.085 20.811 15.512 1.00 88.12 177 GLN A CA 1
ATOM 1381 C C . GLN A 1 177 ? -12.414 20.492 14.811 1.00 88.12 177 GLN A C 1
ATOM 1383 O O . GLN A 1 177 ? -13.463 20.438 15.460 1.00 88.12 177 GLN A O 1
ATOM 1388 N N . GLN A 1 178 ? -12.373 20.177 13.513 1.00 90.12 178 GLN A N 1
ATOM 1389 C CA . GLN A 1 178 ? -13.569 19.825 12.744 1.00 90.12 178 GLN A CA 1
ATOM 1390 C C . GLN A 1 178 ? -14.259 18.568 13.300 1.00 90.12 178 GLN A C 1
ATOM 1392 O O . GLN A 1 178 ? -15.488 18.515 13.400 1.00 90.12 178 GLN A O 1
ATOM 1397 N N . ALA A 1 179 ? -13.490 17.547 13.688 1.00 90.88 179 ALA A N 1
ATOM 1398 C CA . ALA A 1 179 ? -14.033 16.330 14.285 1.00 90.88 179 ALA A CA 1
ATOM 1399 C C . ALA A 1 179 ? -14.760 16.621 15.607 1.00 90.88 179 ALA A C 1
ATOM 1401 O O . ALA A 1 179 ? -15.838 16.069 15.840 1.00 90.88 179 ALA A O 1
ATOM 1402 N N . ARG A 1 180 ? -14.224 17.522 16.439 1.00 86.62 180 ARG A N 1
ATOM 1403 C CA . ARG A 1 180 ? -14.864 17.935 17.697 1.00 86.62 180 ARG A CA 1
ATOM 1404 C C . ARG A 1 180 ? -16.181 18.668 17.448 1.00 86.62 180 ARG A C 1
ATOM 1406 O O . ARG A 1 180 ? -17.187 18.320 18.062 1.00 86.62 180 ARG A O 1
ATOM 1413 N N . GLN A 1 181 ? -16.212 19.608 16.505 1.00 87.81 181 GLN A N 1
ATOM 1414 C CA . GLN A 1 181 ? -17.448 20.305 16.121 1.00 87.81 181 GLN A CA 1
ATOM 1415 C C . GLN A 1 181 ? -18.519 19.326 15.600 1.00 87.81 181 GLN A C 1
ATOM 1417 O O . GLN A 1 181 ? -19.695 19.404 15.971 1.00 87.81 181 GLN A O 1
ATOM 1422 N N . ARG A 1 182 ? -18.109 18.339 14.791 1.00 89.00 182 ARG A N 1
ATOM 1423 C CA . ARG A 1 182 ? -18.992 17.260 14.313 1.00 89.00 182 ARG A CA 1
ATOM 1424 C C . ARG A 1 182 ? -19.486 16.346 15.437 1.00 89.00 182 ARG A C 1
ATOM 1426 O O . ARG A 1 182 ? -20.608 15.861 15.370 1.00 89.00 182 ARG A O 1
ATOM 1433 N N . MET A 1 183 ? -18.672 16.091 16.456 1.00 89.25 183 MET A N 1
ATOM 1434 C CA . MET A 1 183 ? -19.074 15.282 17.610 1.00 89.25 183 MET A CA 1
ATOM 1435 C C . MET A 1 183 ? -20.120 16.009 18.466 1.00 89.25 183 MET A C 1
ATOM 1437 O O . MET A 1 183 ? -21.147 15.423 18.794 1.00 89.25 183 MET A O 1
ATOM 1441 N N . LEU A 1 184 ? -19.890 17.291 18.771 1.00 87.50 184 LEU A N 1
ATOM 1442 C CA . LEU A 1 184 ? -20.812 18.108 19.570 1.00 87.50 184 LEU A CA 1
ATOM 1443 C C . LEU A 1 184 ? -22.178 18.266 18.889 1.00 87.50 184 LEU A C 1
ATOM 1445 O O . LEU A 1 184 ? -23.215 18.131 19.532 1.00 87.50 184 LEU A O 1
ATOM 1449 N N . SER A 1 185 ? -22.195 18.498 17.573 1.00 85.81 185 SER A N 1
ATOM 1450 C CA . SER A 1 185 ? -23.448 18.582 16.808 1.00 85.81 185 SER A CA 1
ATOM 1451 C C . SER A 1 185 ? -24.237 17.268 16.817 1.00 85.81 185 SER A C 1
ATOM 1453 O O . SER A 1 185 ? -25.455 17.312 16.977 1.00 85.81 185 SER A O 1
ATOM 1455 N N . LYS A 1 186 ? -23.562 16.112 16.730 1.00 88.00 186 LYS A N 1
ATOM 1456 C CA . LYS A 1 186 ? -24.207 14.791 16.827 1.00 88.00 186 LYS A CA 1
ATOM 1457 C C . LYS A 1 186 ? -24.818 14.526 18.204 1.00 88.00 186 LYS A C 1
ATOM 1459 O O . LYS A 1 186 ? -25.981 14.142 18.278 1.00 88.00 186 LYS A O 1
ATOM 1464 N N . GLN A 1 187 ? -24.083 14.811 19.280 1.00 84.81 187 GLN A N 1
ATOM 1465 C CA . GLN A 1 187 ? -24.600 14.667 20.649 1.00 84.81 187 GLN A CA 1
ATOM 1466 C C . GLN A 1 187 ? -25.843 15.545 20.878 1.00 84.81 187 GLN A C 1
ATOM 1468 O O . GLN A 1 187 ? -26.839 15.099 21.448 1.00 84.81 187 GLN A O 1
ATOM 1473 N N . ASN A 1 188 ? -25.833 16.776 20.357 1.00 82.62 188 ASN A N 1
ATOM 1474 C CA . ASN A 1 188 ? -26.983 17.680 20.437 1.00 82.62 188 ASN A CA 1
ATOM 1475 C C . ASN A 1 188 ? -28.184 17.212 19.595 1.00 82.62 188 ASN A C 1
ATOM 1477 O O . ASN A 1 188 ? -29.325 17.498 19.955 1.00 82.62 188 ASN A O 1
ATOM 1481 N N . SER A 1 189 ? -27.965 16.524 18.469 1.00 80.56 189 SER A N 1
ATOM 1482 C CA . SER A 1 189 ? -29.066 15.948 17.684 1.00 80.56 189 SER A CA 1
ATOM 1483 C C . SER A 1 189 ? -29.660 14.695 18.329 1.00 80.56 189 SER A C 1
ATOM 1485 O O . SER A 1 189 ? -30.879 14.566 18.354 1.00 80.56 189 SER A O 1
ATOM 1487 N N . GLU A 1 190 ? -28.825 13.820 18.899 1.00 76.00 190 GLU A N 1
ATOM 1488 C CA . GLU A 1 190 ? -29.264 12.577 19.550 1.00 76.00 190 GLU A CA 1
ATOM 1489 C C . GLU A 1 190 ? -30.093 12.870 20.810 1.00 76.00 190 GLU A C 1
ATOM 1491 O O . GLU A 1 190 ? -31.159 12.292 21.006 1.00 76.00 190 GLU A O 1
ATOM 1496 N N . THR A 1 191 ? -29.669 13.845 21.619 1.00 69.75 191 THR A N 1
ATOM 1497 C CA . THR A 1 191 ? -30.418 14.293 22.810 1.00 69.75 191 THR A CA 1
ATOM 1498 C C . THR A 1 191 ? -31.763 14.944 22.475 1.00 69.75 191 THR A C 1
ATOM 1500 O O . THR A 1 191 ? -32.734 14.794 23.223 1.00 69.75 191 THR A O 1
ATOM 1503 N N . LYS A 1 192 ? -31.865 15.645 21.337 1.00 66.81 192 LYS A N 1
ATOM 1504 C CA . LYS A 1 192 ? -33.143 16.195 20.861 1.00 66.81 192 LYS A CA 1
ATOM 1505 C C . LYS A 1 192 ? -34.086 15.100 20.365 1.00 66.81 192 LYS A C 1
ATOM 1507 O O . LYS A 1 192 ? -35.261 15.150 20.714 1.00 66.81 192 LYS A O 1
ATOM 1512 N N . SER A 1 193 ? -33.590 14.108 19.619 1.00 67.25 193 SER A N 1
ATOM 1513 C CA . SER A 1 193 ? -34.433 13.008 19.130 1.00 67.25 193 SER A CA 1
ATOM 1514 C C . SER A 1 193 ? -34.969 12.127 20.259 1.00 67.25 193 SER A C 1
ATOM 1516 O O . SER A 1 193 ? -36.135 11.749 20.221 1.00 67.25 193 SER A O 1
ATOM 1518 N N . THR A 1 194 ? -34.178 11.871 21.307 1.00 62.12 194 THR A N 1
ATOM 1519 C CA . THR A 1 194 ? -34.641 11.082 22.465 1.00 62.12 194 THR A CA 1
ATOM 1520 C C . THR A 1 194 ? -35.663 11.822 23.330 1.00 62.12 194 THR A C 1
ATOM 1522 O O . THR A 1 194 ? -36.430 11.190 24.046 1.00 62.12 194 THR A O 1
ATOM 1525 N N . THR A 1 195 ? -35.688 13.158 23.282 1.00 57.38 195 THR A N 1
ATOM 1526 C CA . THR A 1 195 ? -36.645 13.971 24.054 1.00 57.38 195 THR A CA 1
ATOM 1527 C C . THR A 1 195 ? -37.989 14.115 23.327 1.00 57.38 195 THR A C 1
ATOM 1529 O O . THR A 1 195 ? -39.022 14.195 23.982 1.00 57.38 195 THR A O 1
ATOM 1532 N N . SER A 1 196 ? -38.012 14.089 21.987 1.00 58.75 196 SER A N 1
ATOM 1533 C CA . SER A 1 196 ? -39.257 14.140 21.197 1.00 58.75 196 SER A CA 1
ATOM 1534 C C . SER A 1 196 ? -40.021 12.813 21.110 1.00 58.75 196 SER A C 1
ATOM 1536 O O . SER A 1 196 ? -41.128 12.799 20.592 1.00 58.75 196 SER A O 1
ATOM 1538 N N . GLU A 1 197 ? -39.438 11.707 21.576 1.00 55.28 197 GLU A N 1
ATOM 1539 C CA . GLU A 1 197 ? -40.070 10.374 21.592 1.00 55.28 197 GLU A CA 1
ATOM 1540 C C . GLU A 1 197 ? -40.730 10.046 22.950 1.00 55.28 197 GLU A C 1
ATOM 1542 O O . GLU A 1 197 ? -41.362 9.005 23.103 1.00 55.28 197 GLU A O 1
ATOM 1547 N N . ALA A 1 198 ? -40.586 10.939 23.941 1.00 53.06 198 ALA A N 1
ATOM 1548 C CA . ALA A 1 198 ? -41.089 10.785 25.310 1.00 53.06 198 ALA A CA 1
ATOM 1549 C C . ALA A 1 198 ? -42.181 11.811 25.695 1.00 53.06 198 ALA A C 1
ATOM 1551 O O . ALA A 1 198 ? -42.475 11.980 26.880 1.00 53.06 198 ALA A O 1
ATOM 1552 N N . SER A 1 199 ? -42.768 12.516 24.722 1.00 46.66 199 SER A N 1
ATOM 1553 C CA . SER A 1 199 ? -43.956 13.381 24.869 1.00 46.66 199 SER A CA 1
ATOM 1554 C C . SER A 1 199 ? -45.011 12.980 23.851 1.00 46.66 199 SER A C 1
ATOM 1556 O O . SER A 1 199 ? -46.204 13.026 24.216 1.00 46.66 199 SER A O 1
#

Mean predicted aligned error: 21.78 Å

pLDDT: mean 71.92, std 19.56, range [37.06, 95.81]

Sequence (199 aa):
MIDAVKILITVVGLFLVFRWVLGPNANSGSNGSGNRDNNRSNRRRQVTPDMVEAVKAMFPHIH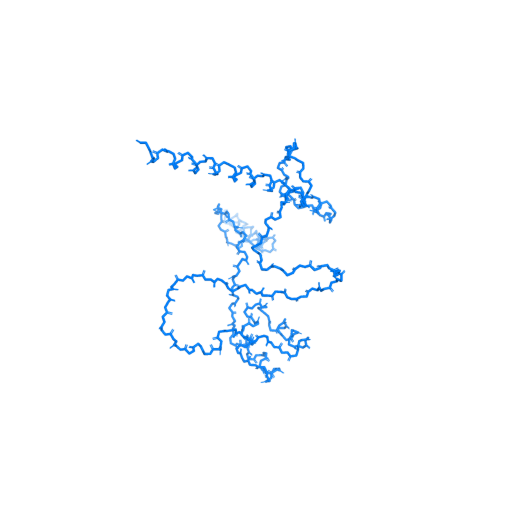TAAIQADLALTGSVEATADKILRLGNLPMPAHLVPREATANANNNNTEPRLNQQRTQQQNNEANNNSGAPTQTNLAQKFNVDEKEEINEPERQWSAESTERQDALFKRKQFMIQQARQRMLSKQNSETKSTTSEAS